Protein AF-A0A1F2RSC5-F1 (afdb_monomer_lite)

Foldseek 3Di:
DDADPVLVLLLVVQVVCCVVPVFGDFLVCSCVVVVHPDSVVSVVSQVVCVVVQQWDADPDPTGRIDGGPVVVVVVVVVCVVQQFDQAAAQAEDDDQATDGDDPDTDTDRDNPDDPDDAKHWYAYQDDQQVLVVAHHRKIFIWGFDQDDAAQFWFFKQFQVHTTGTFGWDQDPVRWIWGHGSPPVDDIDTGHPVRIGTRTTGPDIDDDD

Sequence (208 aa):
MVLTKQQKKVMDYIAGFLRDRGYSPSFQEIATGLGLRSVATVHKHVGTLERKGYLRRGRHRSRSLELGQKYLQDEKKARKELGVLELPLLGRIKSSRLIERVDPPVSIPLIDLTRNGGIFLFQVQGDTFMQDNILAGDYLLIERAPMVADGEIVIVLIDGAECILKRYYKQPDGRIRLASADVSIDPMILPADRVAIQGRAIGVLRLY

Radius of gyration: 24.6 Å; chains: 1; bounding box: 51×29×70 Å

Secondary structure (DSSP, 8-state):
-PPPHHHHHHHHHHHHHHHHHSSPPPHHHHHHHTT-S-HHHHHHHHHHHHHTTSEEE-SSSSS-EEE-HHHHHHHHHHHHHTT--B--EEEEEETTEEEE--SSPPB---SSS-SSS-EEEEEEESSTTGGGT--TT-EEEEE--S---TT-EEEEEETTTEEEEEEEEE-TTS-EEEE-S-TTSPPEEE-GGGEEEEEEEEEEE---

Structure (mmCIF, N/CA/C/O backbone):
data_AF-A0A1F2RSC5-F1
#
_entry.id   AF-A0A1F2RSC5-F1
#
loop_
_atom_site.group_PDB
_atom_site.id
_atom_site.type_symbol
_atom_site.label_atom_id
_atom_site.label_alt_id
_atom_site.label_comp_id
_atom_site.label_asym_id
_atom_site.label_entity_id
_atom_site.label_seq_id
_atom_site.pdbx_PDB_ins_code
_atom_site.Cartn_x
_atom_site.Cartn_y
_atom_site.Cartn_z
_atom_site.occupancy
_atom_site.B_iso_or_equiv
_atom_site.auth_seq_id
_atom_site.auth_comp_id
_atom_site.auth_asym_id
_atom_site.auth_atom_id
_atom_site.pdbx_PDB_model_num
ATOM 1 N N . MET A 1 1 ? -22.512 -13.230 13.952 1.00 57.31 1 MET A N 1
ATOM 2 C CA . MET A 1 1 ? -23.442 -12.581 14.914 1.00 57.31 1 MET A CA 1
ATOM 3 C C . MET A 1 1 ? -23.218 -11.073 14.888 1.00 57.31 1 MET A C 1
ATOM 5 O O . MET A 1 1 ? -22.098 -10.641 15.148 1.00 57.31 1 MET A O 1
ATOM 9 N N . VAL A 1 2 ? -24.253 -10.306 14.541 1.00 82.38 2 VAL A N 1
ATOM 10 C CA . VAL A 1 2 ? -24.170 -8.874 14.194 1.00 82.38 2 VAL A CA 1
ATOM 11 C C . VAL A 1 2 ? -24.159 -7.984 15.454 1.00 82.38 2 VAL A C 1
ATOM 13 O O . VAL A 1 2 ? -24.716 -8.350 16.499 1.00 82.38 2 VAL A O 1
ATOM 16 N N . LEU A 1 3 ? -23.470 -6.840 15.399 1.00 88.94 3 LEU A N 1
ATOM 17 C CA . LEU A 1 3 ? -23.533 -5.802 16.437 1.00 88.94 3 LEU A CA 1
ATOM 18 C C . LEU A 1 3 ? -24.804 -4.967 16.272 1.00 88.94 3 LEU A C 1
ATOM 20 O O . LEU A 1 3 ? -25.170 -4.593 15.162 1.00 88.94 3 LEU A O 1
ATOM 24 N N . THR A 1 4 ? -25.474 -4.634 17.374 1.00 92.81 4 THR A N 1
ATOM 25 C CA . THR A 1 4 ? -26.566 -3.651 17.308 1.00 92.81 4 THR A CA 1
ATOM 26 C C . THR A 1 4 ? -26.002 -2.257 17.022 1.00 92.81 4 THR A C 1
ATOM 28 O O . THR A 1 4 ? -24.836 -1.993 17.321 1.00 92.81 4 THR A O 1
ATOM 31 N N . LYS A 1 5 ? -26.830 -1.329 16.517 1.00 89.38 5 LYS A N 1
ATOM 32 C CA . LYS A 1 5 ? -26.414 0.067 16.260 1.00 89.38 5 LYS A CA 1
ATOM 33 C C . LYS A 1 5 ? -25.710 0.697 17.470 1.00 89.38 5 LYS A C 1
ATOM 35 O O . LYS A 1 5 ? -24.674 1.333 17.318 1.00 89.38 5 LYS A O 1
ATOM 40 N N . GLN A 1 6 ? -26.230 0.457 18.675 1.00 88.62 6 GLN A N 1
ATOM 41 C CA . GLN A 1 6 ? -25.652 1.008 19.901 1.00 88.62 6 GLN A CA 1
ATOM 42 C C . GLN A 1 6 ? -24.342 0.323 20.308 1.00 88.62 6 GLN A C 1
ATOM 44 O O . GLN A 1 6 ? -23.404 0.994 20.720 1.00 88.62 6 GLN A O 1
ATOM 49 N N . GLN A 1 7 ? -24.244 -1.002 20.149 1.00 92.44 7 GLN A N 1
ATOM 50 C CA . GLN A 1 7 ? -22.991 -1.730 20.388 1.00 92.44 7 GLN A CA 1
ATOM 51 C C . GLN A 1 7 ? -21.896 -1.286 19.416 1.00 92.44 7 GLN A C 1
ATOM 53 O O . GLN A 1 7 ? -20.756 -1.121 19.835 1.00 92.44 7 GLN A O 1
ATOM 58 N N . LYS A 1 8 ? -22.253 -1.054 18.146 1.00 91.94 8 LYS A N 1
ATOM 59 C CA . LYS A 1 8 ? -21.345 -0.520 17.131 1.00 91.94 8 LYS A CA 1
ATOM 60 C C . LYS A 1 8 ? -20.850 0.877 17.508 1.00 91.94 8 LYS A C 1
ATOM 62 O O . LYS A 1 8 ? -19.651 1.076 17.528 1.00 91.94 8 LYS A O 1
ATOM 67 N N . LYS A 1 9 ? -21.730 1.798 17.924 1.00 92.94 9 LYS A N 1
ATOM 68 C CA . LYS A 1 9 ? -21.314 3.132 18.410 1.00 92.94 9 LYS A CA 1
ATOM 69 C C . LYS A 1 9 ? -20.313 3.062 19.568 1.00 92.94 9 LYS A C 1
ATOM 71 O O . LYS A 1 9 ? -19.327 3.789 19.564 1.00 92.94 9 LYS A O 1
ATOM 76 N N . VAL A 1 10 ? -20.556 2.183 20.544 1.00 94.12 10 VAL A N 1
ATOM 77 C CA . VAL A 1 10 ? -19.627 1.970 21.667 1.00 94.12 10 VAL A CA 1
ATOM 78 C C . VAL A 1 10 ? -18.288 1.420 21.180 1.00 94.12 10 VAL A C 1
ATOM 80 O O . VAL A 1 10 ? -17.244 1.902 21.607 1.00 94.12 10 VAL A O 1
ATOM 83 N N . MET A 1 11 ? -18.312 0.443 20.273 1.00 94.56 11 MET A N 1
ATOM 84 C CA . MET A 1 11 ? -17.104 -0.136 19.687 1.00 94.56 11 MET A CA 1
ATOM 85 C C . MET A 1 11 ? -16.303 0.899 18.887 1.00 94.56 11 MET A C 1
ATOM 87 O O . MET A 1 11 ? -15.109 1.044 19.126 1.00 94.56 11 MET A O 1
ATOM 91 N N . ASP A 1 12 ? -16.965 1.637 17.993 1.00 92.38 12 ASP A N 1
ATOM 92 C CA . ASP A 1 12 ? -16.357 2.655 17.130 1.00 92.38 12 ASP A CA 1
ATOM 93 C C . ASP A 1 12 ? -15.694 3.754 17.983 1.00 92.38 12 ASP A C 1
ATOM 95 O O . ASP A 1 12 ? -14.563 4.148 17.710 1.00 92.38 12 ASP A O 1
ATOM 99 N N . TYR A 1 13 ? -16.345 4.183 19.073 1.00 94.50 13 TYR A N 1
ATOM 100 C CA . TYR A 1 13 ? -15.774 5.150 20.016 1.00 94.50 13 TYR A CA 1
ATOM 101 C C . TYR A 1 13 ? -14.518 4.622 20.714 1.00 94.50 13 TYR A C 1
ATOM 103 O O . TYR A 1 13 ? -13.509 5.316 20.775 1.00 94.50 13 TYR A O 1
ATOM 111 N N . ILE A 1 14 ? -14.559 3.389 21.234 1.00 93.38 14 ILE A N 1
ATOM 112 C CA . ILE A 1 14 ? -13.407 2.778 21.914 1.00 93.38 14 ILE A CA 1
ATOM 113 C C . ILE A 1 14 ? -12.238 2.601 20.939 1.00 93.38 14 ILE A C 1
ATOM 115 O O . ILE A 1 14 ? -11.105 2.926 21.288 1.00 93.38 14 ILE A O 1
ATOM 119 N N . ALA A 1 15 ? -12.505 2.110 19.726 1.00 91.25 15 ALA A N 1
ATOM 120 C CA . ALA A 1 15 ? -11.484 1.903 18.704 1.00 91.25 15 ALA A CA 1
ATOM 121 C C . ALA A 1 15 ? -10.855 3.223 18.236 1.00 91.25 15 ALA A C 1
ATOM 123 O O . ALA A 1 15 ? -9.632 3.300 18.131 1.00 91.25 15 ALA A O 1
ATOM 124 N N . GLY A 1 16 ? -11.666 4.263 18.009 1.00 89.00 16 GLY A N 1
ATOM 125 C CA . GLY A 1 16 ? -11.178 5.606 17.689 1.00 89.00 16 GLY A CA 1
ATOM 126 C C . GLY A 1 16 ? -10.326 6.186 18.816 1.00 89.00 16 GLY A C 1
ATOM 127 O O . GLY A 1 16 ? -9.187 6.574 18.592 1.00 89.00 16 GLY A O 1
ATOM 128 N N . PHE A 1 17 ? -10.814 6.126 20.056 1.00 91.19 17 PHE A N 1
ATOM 129 C CA . PHE A 1 17 ? -10.083 6.641 21.215 1.00 91.19 17 PHE A CA 1
ATOM 130 C C . PHE A 1 17 ? -8.722 5.950 21.410 1.00 91.19 17 PHE A C 1
ATOM 132 O O . PHE A 1 17 ? -7.720 6.617 21.664 1.00 91.19 17 PHE A O 1
ATOM 139 N N . LEU A 1 18 ? -8.674 4.620 21.262 1.00 86.62 18 LEU A N 1
ATOM 140 C CA . LEU A 1 18 ? -7.429 3.848 21.317 1.00 86.62 18 LEU A CA 1
ATOM 141 C C . LEU A 1 18 ? -6.450 4.260 20.213 1.00 86.62 18 LEU A C 1
ATOM 143 O O . LEU A 1 18 ? -5.260 4.386 20.486 1.00 86.62 18 LEU A O 1
ATOM 147 N N . ARG A 1 19 ? -6.942 4.473 18.988 1.00 83.44 19 ARG A N 1
ATOM 148 C CA . ARG A 1 19 ? -6.124 4.882 17.839 1.00 83.44 19 ARG A CA 1
ATOM 149 C C . ARG A 1 19 ? -5.529 6.275 18.032 1.00 83.44 19 ARG A C 1
ATOM 151 O O . ARG A 1 19 ? -4.352 6.465 17.754 1.00 83.44 19 ARG A O 1
ATOM 158 N N . ASP A 1 20 ? -6.327 7.208 18.539 1.00 80.38 20 ASP A N 1
ATOM 159 C CA . ASP A 1 20 ? -5.940 8.615 18.640 1.00 80.38 20 ASP A CA 1
ATOM 160 C C . ASP A 1 20 ? -5.051 8.891 19.857 1.00 80.38 20 ASP A C 1
ATOM 162 O O . ASP A 1 20 ? -4.193 9.770 19.816 1.00 80.38 20 ASP A O 1
ATOM 166 N N . ARG A 1 21 ? -5.261 8.168 20.967 1.00 84.88 21 ARG A N 1
ATOM 167 C CA . ARG A 1 21 ? -4.578 8.447 22.243 1.00 84.88 21 ARG A CA 1
ATOM 168 C C . ARG A 1 21 ? -3.615 7.363 22.708 1.00 84.88 21 ARG A C 1
ATOM 170 O O . ARG A 1 21 ? -2.852 7.602 23.638 1.00 84.88 21 ARG A O 1
ATOM 177 N N . GLY A 1 22 ? -3.656 6.175 22.110 1.00 80.75 22 GLY A N 1
ATOM 178 C CA . GLY A 1 22 ? -2.780 5.057 22.469 1.00 80.75 22 GLY A CA 1
ATOM 179 C C . GLY A 1 22 ? -3.130 4.353 23.787 1.00 80.75 22 GLY A C 1
ATOM 180 O O . GLY A 1 22 ? -2.385 3.479 24.221 1.00 80.75 22 GLY A O 1
ATOM 181 N N . TYR A 1 23 ? -4.249 4.694 24.439 1.00 86.81 23 TYR A N 1
ATOM 182 C CA . TYR A 1 23 ? -4.718 4.033 25.663 1.00 86.81 23 TYR A CA 1
ATOM 183 C C . TYR A 1 23 ? -6.244 3.882 25.689 1.00 86.81 23 TYR A C 1
ATOM 185 O O . TYR A 1 23 ? -6.970 4.597 25.001 1.00 86.81 23 TYR A O 1
ATOM 193 N N . SER A 1 24 ? -6.749 2.932 26.484 1.00 91.00 24 SER A N 1
ATOM 194 C CA . SER A 1 24 ? -8.190 2.662 26.586 1.00 91.00 24 SER A CA 1
ATOM 195 C C . SER A 1 24 ? -8.928 3.803 27.288 1.00 91.00 24 SER A C 1
ATOM 197 O O . SER A 1 24 ? -8.503 4.215 28.374 1.00 91.00 24 SER A O 1
ATOM 199 N N . PRO A 1 25 ? -10.105 4.217 26.786 1.00 92.00 25 PRO A N 1
ATOM 200 C CA . PRO A 1 25 ? -10.959 5.135 27.522 1.00 92.00 25 PRO A CA 1
ATOM 201 C C . PRO A 1 25 ? -11.491 4.490 28.809 1.00 92.00 25 PRO A C 1
ATOM 203 O O . PRO A 1 25 ? -11.603 3.263 28.929 1.00 92.00 25 PRO A O 1
ATOM 206 N N . SER A 1 26 ? -11.841 5.325 29.782 1.00 91.94 26 SER A N 1
ATOM 207 C CA . SER A 1 26 ? -12.594 4.948 30.975 1.00 91.94 26 SER A CA 1
ATOM 208 C C . SER A 1 26 ? -14.085 4.801 30.658 1.00 91.94 26 SER A C 1
ATOM 210 O O . SER A 1 26 ? -14.595 5.329 29.670 1.00 91.94 26 SER A O 1
ATOM 212 N N . PHE A 1 27 ? -14.838 4.111 31.516 1.00 92.12 27 PHE A N 1
ATOM 213 C CA . PHE A 1 27 ? -16.281 3.966 31.293 1.00 92.12 27 PHE A CA 1
ATOM 214 C C . PHE A 1 27 ? -17.046 5.282 31.450 1.00 92.12 27 PHE A C 1
ATOM 216 O O . PHE A 1 27 ? -18.077 5.453 30.802 1.00 92.12 27 PHE A O 1
ATOM 223 N N . GLN A 1 28 ? -16.531 6.220 32.250 1.00 91.62 28 GLN A N 1
ATOM 224 C CA . GLN A 1 28 ? -17.058 7.584 32.301 1.00 91.62 28 GLN A CA 1
ATOM 225 C C . GLN A 1 28 ? -16.780 8.331 30.993 1.00 91.62 28 GLN A C 1
ATOM 227 O O . GLN A 1 28 ? -17.699 8.926 30.446 1.00 91.62 28 GLN A O 1
ATOM 232 N N . GLU A 1 29 ? -15.568 8.235 30.439 1.00 93.56 29 GLU A N 1
ATOM 233 C CA . GLU A 1 29 ? -15.226 8.857 29.150 1.00 93.56 29 GLU A CA 1
ATOM 234 C C . GLU A 1 29 ? -16.098 8.312 28.013 1.00 93.56 29 GLU A C 1
ATOM 236 O O . GLU A 1 29 ? -16.561 9.083 27.178 1.00 93.56 29 GLU A O 1
ATOM 241 N N . ILE A 1 30 ? -16.382 7.004 27.997 1.00 93.19 30 ILE A N 1
ATOM 242 C CA . ILE A 1 30 ? -17.296 6.400 27.014 1.00 93.19 30 ILE A CA 1
ATOM 243 C C . ILE A 1 30 ? -18.729 6.906 27.214 1.00 93.19 30 ILE A C 1
ATOM 245 O O . ILE A 1 30 ? -19.410 7.217 26.238 1.00 93.19 30 ILE A O 1
ATOM 249 N N . ALA A 1 31 ? -19.207 6.983 28.460 1.00 93.06 31 ALA A N 1
ATOM 250 C CA . ALA A 1 31 ? -20.561 7.450 28.745 1.00 93.06 31 ALA A CA 1
ATOM 251 C C . ALA A 1 31 ? -20.751 8.909 28.312 1.00 93.06 31 ALA A C 1
ATOM 253 O O . ALA A 1 31 ? -21.704 9.205 27.593 1.00 93.06 31 ALA A O 1
ATOM 254 N N . THR A 1 32 ? -19.818 9.785 28.690 1.00 93.75 32 THR A N 1
ATOM 255 C CA . THR A 1 32 ? -19.829 11.204 28.324 1.00 93.75 32 THR A CA 1
ATOM 256 C C . THR A 1 32 ? -19.681 11.385 26.816 1.00 93.75 32 THR A C 1
ATOM 258 O O . THR A 1 32 ? -20.495 12.073 26.208 1.00 93.75 32 THR A O 1
ATOM 261 N N . GLY A 1 33 ? -18.708 10.715 26.190 1.00 91.00 33 GLY A N 1
ATOM 262 C CA . GLY A 1 33 ? -18.440 10.847 24.756 1.00 91.00 33 GLY A CA 1
ATOM 263 C C . GLY A 1 33 ? -19.572 10.352 23.852 1.00 91.00 33 GLY A C 1
ATOM 264 O O . GLY A 1 33 ? -19.708 10.816 22.725 1.00 91.00 33 GLY A O 1
ATOM 265 N N . LEU A 1 34 ? -20.419 9.443 24.345 1.00 92.50 34 LEU A N 1
ATOM 266 C CA . LEU A 1 34 ? -21.577 8.916 23.613 1.00 92.50 34 LEU A CA 1
ATOM 267 C C . LEU A 1 34 ? -22.927 9.460 24.105 1.00 92.50 34 LEU A C 1
ATOM 269 O O . LEU A 1 34 ? -23.966 9.008 23.617 1.00 92.50 34 LEU A O 1
ATOM 273 N N . GLY A 1 35 ? -22.935 10.384 25.073 1.00 90.88 35 GLY A N 1
ATOM 274 C CA . GLY A 1 35 ? -24.162 10.937 25.655 1.00 90.88 35 GLY A CA 1
ATOM 275 C C . GLY A 1 35 ? -25.063 9.881 26.311 1.00 90.88 35 GLY A C 1
ATOM 276 O O . GLY A 1 35 ? -26.289 9.945 26.208 1.00 90.88 35 GLY A O 1
ATOM 277 N N . LEU A 1 36 ? -24.478 8.855 26.935 1.00 89.94 36 LEU A N 1
ATOM 278 C CA . LEU A 1 36 ? -25.228 7.765 27.560 1.00 89.94 36 LEU A CA 1
ATOM 279 C C . LEU A 1 36 ? -25.692 8.145 28.968 1.00 89.94 36 LEU A C 1
ATOM 281 O O . LEU A 1 36 ? -24.934 8.680 29.769 1.00 89.94 36 LEU A O 1
ATOM 285 N N . ARG A 1 37 ? -26.934 7.768 29.299 1.00 84.25 37 ARG A N 1
ATOM 286 C CA . ARG A 1 37 ? -27.591 8.101 30.577 1.00 84.25 37 ARG A CA 1
ATOM 287 C C . ARG A 1 37 ? -26.876 7.563 31.821 1.00 84.25 37 ARG A C 1
ATOM 289 O O . ARG A 1 37 ? -27.092 8.085 32.906 1.00 84.25 37 ARG A O 1
ATOM 296 N N . SER A 1 38 ? -26.094 6.488 31.702 1.00 89.38 38 SER A N 1
ATOM 297 C CA . SER A 1 38 ? -25.413 5.888 32.852 1.00 89.38 38 SER A CA 1
ATOM 298 C C . SER A 1 38 ? -24.177 5.076 32.473 1.00 89.38 38 SER A C 1
ATOM 300 O O . SER A 1 38 ? -24.147 4.382 31.452 1.00 89.38 38 SER A O 1
ATOM 302 N N . VAL A 1 39 ? -23.189 5.071 33.373 1.00 91.25 39 VAL A N 1
ATOM 303 C CA . VAL A 1 39 ? -21.986 4.222 33.288 1.00 91.25 39 VAL A CA 1
ATOM 304 C C . VAL A 1 39 ? -22.360 2.731 33.281 1.00 91.25 39 VAL A C 1
ATOM 306 O O . VAL A 1 39 ? -21.744 1.934 32.576 1.00 91.25 39 VAL A O 1
ATOM 309 N N . ALA A 1 40 ? -23.437 2.342 33.972 1.00 90.44 40 ALA A N 1
ATOM 310 C CA . ALA A 1 40 ? -23.959 0.972 33.956 1.00 90.44 40 ALA A CA 1
ATOM 311 C C . ALA A 1 40 ? -24.347 0.496 32.540 1.00 90.44 40 ALA A C 1
ATOM 313 O O . ALA A 1 40 ? -24.145 -0.669 32.186 1.00 90.44 40 ALA A O 1
ATOM 314 N N . THR A 1 41 ? -24.845 1.404 31.693 1.00 91.62 41 THR A N 1
ATOM 315 C CA . THR A 1 41 ? -25.157 1.098 30.288 1.00 91.62 41 THR A CA 1
ATOM 316 C C . THR A 1 41 ? -23.886 0.770 29.501 1.00 91.62 41 THR A C 1
ATOM 318 O O . THR A 1 41 ? -23.866 -0.187 28.724 1.00 91.62 41 THR A O 1
ATOM 321 N N . VAL A 1 42 ? -22.795 1.500 29.757 1.00 92.25 42 VAL A N 1
ATOM 322 C CA . VAL A 1 42 ? -21.475 1.217 29.174 1.00 92.25 42 VAL A CA 1
ATOM 323 C C . VAL A 1 42 ? -20.975 -0.155 29.613 1.00 92.25 42 VAL A C 1
ATOM 325 O O . VAL A 1 42 ? -20.629 -0.961 28.752 1.00 92.25 42 VAL A O 1
ATOM 328 N N . HIS A 1 43 ? -21.022 -0.473 30.913 1.00 92.12 43 HIS A N 1
ATOM 329 C CA . HIS A 1 43 ? -20.646 -1.799 31.426 1.00 92.12 43 HIS A CA 1
ATOM 330 C C . HIS A 1 43 ? -21.373 -2.932 30.689 1.00 92.12 43 HIS A C 1
ATOM 332 O O . HIS A 1 43 ? -20.748 -3.910 30.274 1.00 92.12 43 HIS A O 1
ATOM 338 N N . LYS A 1 44 ? -22.689 -2.790 30.482 1.00 93.31 44 LYS A N 1
ATOM 339 C CA . LYS A 1 44 ? -23.501 -3.779 29.760 1.00 93.31 44 LYS A CA 1
ATOM 340 C C . LYS A 1 44 ? -23.048 -3.940 28.307 1.00 93.31 44 LYS A C 1
ATOM 342 O O . LYS A 1 44 ? -22.951 -5.070 27.816 1.00 93.31 44 LYS A O 1
ATOM 347 N N . HIS A 1 45 ? -22.783 -2.837 27.607 1.00 94.38 45 HIS A N 1
ATOM 348 C CA . HIS A 1 45 ? -22.313 -2.878 26.223 1.00 94.38 45 HIS A CA 1
ATOM 349 C C . HIS A 1 45 ? -20.917 -3.485 26.111 1.00 94.38 45 HIS A C 1
ATOM 351 O O . HIS A 1 45 ? -20.748 -4.417 25.327 1.00 94.38 45 HIS A O 1
ATOM 357 N N . VAL A 1 46 ? -19.967 -3.041 26.936 1.00 93.25 46 VAL A N 1
ATOM 358 C CA . VAL A 1 46 ? -18.599 -3.575 26.984 1.00 93.25 46 VAL A CA 1
ATOM 359 C C . VAL A 1 46 ? -18.624 -5.074 27.273 1.00 93.25 46 VAL A C 1
ATOM 361 O O . VAL A 1 46 ? -18.126 -5.844 26.462 1.00 93.25 46 VAL A O 1
ATOM 364 N N . GLY A 1 47 ? -19.328 -5.525 28.315 1.00 92.88 47 GLY A N 1
ATOM 365 C CA . GLY A 1 47 ? -19.424 -6.955 28.632 1.00 92.88 47 GLY A CA 1
ATOM 366 C C . GLY A 1 47 ? -20.113 -7.791 27.545 1.00 92.88 47 GLY A C 1
ATOM 367 O O . GLY A 1 47 ? -19.896 -8.998 27.438 1.00 92.88 47 GLY A O 1
ATOM 368 N N . THR A 1 48 ? -20.960 -7.178 26.714 1.00 94.50 48 THR A N 1
ATOM 369 C CA . THR A 1 48 ? -21.533 -7.847 25.535 1.00 94.50 48 THR A CA 1
ATOM 370 C C . THR A 1 48 ? -20.533 -7.911 24.380 1.00 94.50 48 THR A C 1
ATOM 372 O O . THR A 1 48 ? -20.451 -8.939 23.713 1.00 94.50 48 THR A O 1
ATOM 375 N N . LEU A 1 49 ? -19.772 -6.840 24.141 1.00 94.75 49 LEU A N 1
ATOM 376 C CA . LEU A 1 49 ? -18.706 -6.795 23.136 1.00 94.75 49 LEU A CA 1
ATOM 377 C C . LEU A 1 49 ? -17.575 -7.778 23.472 1.00 94.75 49 LEU A C 1
ATOM 379 O O . LEU A 1 49 ? -17.094 -8.461 22.569 1.00 94.75 49 LEU A O 1
ATOM 383 N N . GLU A 1 50 ? -17.233 -7.923 24.755 1.00 93.81 50 GLU A N 1
ATOM 384 C CA . GLU A 1 50 ? -16.296 -8.931 25.268 1.00 93.81 50 GLU A CA 1
ATOM 385 C C . GLU A 1 50 ? -16.777 -10.352 24.952 1.00 93.81 50 GLU A C 1
ATOM 387 O O . GLU A 1 50 ? -16.094 -11.100 24.258 1.00 93.81 50 GLU A O 1
ATOM 392 N N . ARG A 1 51 ? -18.008 -10.705 25.354 1.00 93.38 51 ARG A N 1
ATOM 393 C CA . ARG A 1 51 ? -18.607 -12.020 25.045 1.00 93.38 51 ARG A CA 1
ATOM 394 C C . ARG A 1 51 ? -18.696 -12.304 23.548 1.00 93.38 51 ARG A C 1
ATOM 396 O O . ARG A 1 51 ? -18.616 -13.453 23.130 1.00 93.38 51 ARG A O 1
ATOM 403 N N . LYS A 1 52 ? -18.883 -11.265 22.732 1.00 93.44 52 LYS A N 1
ATOM 404 C CA . LYS A 1 52 ? -18.921 -11.389 21.271 1.00 93.44 52 LYS A CA 1
ATOM 405 C C . LYS A 1 52 ? -17.530 -11.471 20.630 1.00 93.44 52 LYS A C 1
ATOM 407 O O . LYS A 1 52 ? -17.496 -11.716 19.424 1.00 93.44 52 LYS A O 1
ATOM 412 N N . GLY A 1 53 ? -16.443 -11.267 21.382 1.00 93.19 53 GLY A N 1
ATOM 413 C CA . GLY A 1 53 ? -15.051 -11.324 20.921 1.00 93.19 53 GLY A CA 1
ATOM 414 C C . GLY A 1 53 ? -14.506 -10.035 20.290 1.00 93.19 53 GLY A C 1
ATOM 415 O O . GLY A 1 53 ? -13.435 -10.067 19.685 1.00 93.19 53 GLY A O 1
ATOM 416 N N . TYR A 1 54 ? -15.231 -8.915 20.389 1.00 94.88 54 TYR A N 1
ATOM 417 C CA . TYR A 1 54 ? -14.819 -7.619 19.822 1.00 94.88 54 TYR A CA 1
ATOM 418 C C . TYR A 1 54 ? -13.925 -6.806 20.761 1.00 94.88 54 TYR A C 1
ATOM 420 O O . TYR A 1 54 ? -13.145 -5.982 20.297 1.00 94.88 54 TYR A O 1
ATOM 428 N N . LEU A 1 55 ? -14.017 -7.051 22.067 1.00 94.12 55 LEU A N 1
ATOM 429 C CA . LEU A 1 55 ? -13.145 -6.469 23.085 1.00 94.12 55 LEU A CA 1
ATOM 430 C C . LEU A 1 55 ? -12.537 -7.577 23.939 1.00 94.12 55 LEU A C 1
ATOM 432 O O . LEU A 1 55 ? -13.110 -8.661 24.060 1.00 94.12 55 LEU A O 1
ATOM 436 N N . ARG A 1 56 ? -11.399 -7.287 24.561 1.00 92.56 56 ARG A N 1
ATOM 437 C CA . ARG A 1 56 ? -10.798 -8.117 25.608 1.00 92.56 56 ARG A CA 1
ATOM 438 C C . ARG A 1 56 ? -10.272 -7.230 26.734 1.00 92.56 56 ARG A C 1
ATOM 440 O O . ARG A 1 56 ? -9.929 -6.075 26.494 1.00 92.56 56 ARG A O 1
ATOM 447 N N . ARG A 1 57 ? -10.191 -7.771 27.949 1.00 87.94 57 ARG A N 1
ATOM 448 C CA . ARG A 1 57 ? -9.514 -7.113 29.074 1.00 87.94 57 ARG A CA 1
ATOM 449 C C . ARG A 1 57 ? -8.067 -7.567 29.167 1.00 87.94 57 ARG A C 1
ATOM 451 O O . ARG A 1 57 ? -7.800 -8.762 29.270 1.00 87.94 57 ARG A O 1
ATOM 458 N N . GLY A 1 58 ? -7.161 -6.600 29.171 1.00 79.12 58 GLY A N 1
ATOM 459 C CA . GLY A 1 58 ? -5.765 -6.779 29.542 1.00 79.12 58 GLY A CA 1
ATOM 460 C C . GLY A 1 58 ? -5.589 -7.001 31.050 1.00 79.12 58 GLY A C 1
ATOM 461 O O . GLY A 1 58 ? -6.538 -6.976 31.837 1.00 79.12 58 GLY A O 1
ATOM 462 N N . ARG A 1 59 ? -4.340 -7.224 31.472 1.00 65.69 59 ARG A N 1
ATOM 463 C CA . ARG A 1 59 ? -4.001 -7.694 32.831 1.00 65.69 59 ARG A CA 1
ATOM 464 C C . ARG A 1 59 ? -4.175 -6.647 33.951 1.00 65.69 59 ARG A C 1
ATOM 466 O O . ARG A 1 59 ? -4.224 -7.031 35.115 1.00 65.69 59 ARG A O 1
ATOM 473 N N . HIS A 1 60 ? -4.337 -5.355 33.642 1.00 58.06 60 HIS A N 1
ATOM 474 C CA . HIS A 1 60 ? -4.510 -4.281 34.638 1.00 58.06 60 HIS A CA 1
ATOM 475 C C . HIS A 1 60 ? -5.956 -3.776 34.678 1.00 58.06 60 HIS A C 1
ATOM 477 O O . HIS A 1 60 ? -6.478 -3.325 33.679 1.00 58.06 60 HIS A O 1
ATOM 483 N N . ARG A 1 61 ? -6.665 -3.842 35.809 1.00 65.62 61 ARG A N 1
ATOM 484 C CA . ARG A 1 61 ? -8.138 -3.660 35.843 1.00 65.62 61 ARG A CA 1
ATOM 485 C C . ARG A 1 61 ? -8.671 -2.277 35.414 1.00 65.62 61 ARG A C 1
ATOM 487 O O . ARG A 1 61 ? -9.859 -2.176 35.114 1.00 65.62 61 ARG A O 1
ATOM 494 N N . SER A 1 62 ? -7.836 -1.239 35.355 1.00 65.62 62 SER A N 1
ATOM 495 C CA . SER A 1 62 ? -8.193 0.106 34.879 1.00 65.62 62 SER A CA 1
ATOM 496 C C . SER A 1 62 ? -7.647 0.360 33.475 1.00 65.62 62 SER A C 1
ATOM 498 O O . SER A 1 62 ? -6.461 0.146 33.243 1.00 65.62 62 SER A O 1
ATOM 500 N N . ARG A 1 63 ? -8.489 0.869 32.563 1.00 80.94 63 ARG A N 1
ATOM 501 C CA . ARG A 1 63 ? -8.089 1.262 31.194 1.00 80.94 63 ARG A CA 1
ATOM 502 C C . ARG A 1 63 ? -7.313 0.169 30.435 1.00 80.94 63 ARG A C 1
ATOM 504 O O . ARG A 1 63 ? -6.338 0.446 29.748 1.00 80.94 63 ARG A O 1
ATOM 511 N N . SER A 1 64 ? -7.771 -1.073 30.531 1.00 85.31 64 SER A N 1
ATOM 512 C CA . SER A 1 64 ? -7.172 -2.223 29.841 1.00 85.31 64 SER A CA 1
ATOM 513 C C . SER A 1 64 ? -8.064 -2.830 28.775 1.00 85.31 64 SER A C 1
ATOM 515 O O . SER A 1 64 ? -7.899 -4.002 28.437 1.00 85.31 64 SER A O 1
ATOM 517 N N . LEU A 1 65 ? -9.044 -2.084 28.261 1.00 89.75 65 LEU A N 1
ATOM 518 C CA . LEU A 1 65 ? -9.757 -2.587 27.099 1.00 89.75 65 LEU A CA 1
ATOM 519 C C . LEU A 1 65 ? -8.808 -2.593 25.909 1.00 89.75 65 LEU A C 1
ATOM 521 O O . LEU A 1 65 ? -8.220 -1.578 25.551 1.00 89.75 65 LEU A O 1
ATOM 525 N N . GLU A 1 66 ? -8.707 -3.755 25.291 1.00 91.19 66 GLU A N 1
ATOM 526 C CA . GLU A 1 66 ? -7.992 -3.957 24.047 1.00 91.19 66 GLU A CA 1
ATOM 527 C C . GLU A 1 66 ? -8.973 -4.446 22.982 1.00 91.19 66 GLU A C 1
ATOM 529 O O . GLU A 1 66 ? -10.018 -5.041 23.278 1.00 91.19 66 GLU A O 1
ATOM 534 N N . LEU A 1 67 ? -8.615 -4.217 21.722 1.00 93.12 67 LEU A N 1
ATOM 535 C CA . LEU A 1 67 ? -9.377 -4.711 20.583 1.00 93.12 67 LEU A CA 1
ATOM 536 C C . LEU A 1 67 ? -9.297 -6.242 20.534 1.00 93.12 67 LEU A C 1
ATOM 538 O O . LEU A 1 67 ? -8.221 -6.839 20.607 1.00 93.12 67 LEU A O 1
ATOM 542 N N . GLY A 1 68 ? -10.454 -6.890 20.433 1.00 92.44 68 GLY A N 1
ATOM 543 C CA . GLY A 1 68 ? -10.551 -8.340 20.306 1.00 92.44 68 GLY A CA 1
ATOM 544 C C . GLY A 1 68 ? -10.256 -8.816 18.881 1.00 92.44 68 GLY A C 1
ATOM 545 O O . GLY A 1 68 ? -10.384 -8.060 17.917 1.00 92.44 68 GLY A O 1
ATOM 546 N N . GLN A 1 69 ? -9.911 -10.100 18.725 1.00 90.38 69 GLN A N 1
ATOM 547 C CA . GLN A 1 69 ? -9.592 -10.684 17.411 1.00 90.38 69 GLN A CA 1
ATOM 548 C C . GLN A 1 69 ? -10.715 -10.503 16.389 1.00 90.38 69 GLN A C 1
ATOM 550 O O . GLN A 1 69 ? -10.441 -10.277 15.215 1.00 90.38 69 GLN A O 1
ATOM 555 N N . LYS A 1 70 ? -11.976 -10.566 16.825 1.00 90.50 70 LYS A N 1
ATOM 556 C CA . LYS A 1 70 ? -13.111 -10.437 15.913 1.00 90.50 70 LYS A CA 1
ATOM 557 C C . LYS A 1 70 ? -13.251 -9.032 15.341 1.00 90.50 70 LYS A C 1
ATOM 559 O O . LYS A 1 70 ? -13.556 -8.897 14.166 1.00 90.50 70 LYS A O 1
ATOM 564 N N . TYR A 1 71 ? -12.976 -8.001 16.146 1.00 91.38 71 TYR A N 1
ATOM 565 C CA . TYR A 1 71 ? -12.924 -6.627 15.644 1.00 91.38 71 TYR A CA 1
ATOM 566 C C . TYR A 1 71 ? -11.858 -6.505 14.551 1.00 91.38 71 TYR A C 1
ATOM 568 O O . TYR A 1 71 ? -12.143 -5.999 13.475 1.00 91.38 71 TYR A O 1
ATOM 576 N N . LEU A 1 72 ? -10.657 -7.040 14.798 1.00 86.88 72 LEU A N 1
ATOM 577 C CA . LEU A 1 72 ? -9.553 -6.995 13.836 1.00 86.88 72 LEU A CA 1
ATOM 578 C C . LEU A 1 72 ? -9.874 -7.762 12.541 1.00 86.88 72 LEU A C 1
ATOM 580 O O . LEU A 1 72 ? -9.503 -7.325 11.456 1.00 86.88 72 LEU A O 1
ATOM 584 N N . GLN A 1 73 ? -10.569 -8.897 12.637 1.00 86.88 73 GLN A N 1
ATOM 585 C CA . GLN A 1 73 ? -11.025 -9.658 11.469 1.00 86.88 73 GLN A CA 1
ATOM 586 C C . GLN A 1 73 ? -12.077 -8.891 10.661 1.00 86.88 73 GLN A C 1
ATOM 588 O O . GLN A 1 73 ? -11.947 -8.787 9.441 1.00 86.88 73 GLN A O 1
ATOM 593 N N . ASP A 1 74 ? -13.084 -8.327 11.329 1.00 86.62 74 ASP A N 1
ATOM 594 C CA . ASP A 1 74 ? -14.144 -7.559 10.675 1.00 86.62 74 ASP A CA 1
ATOM 595 C C . ASP A 1 74 ? -13.598 -6.259 10.064 1.00 86.62 74 ASP A C 1
ATOM 597 O O . ASP A 1 74 ? -13.989 -5.895 8.959 1.00 86.62 74 ASP A O 1
ATOM 601 N N . GLU A 1 75 ? -12.640 -5.596 10.720 1.00 82.38 75 GLU A N 1
ATOM 602 C CA . GLU A 1 75 ? -11.951 -4.413 10.192 1.00 82.38 75 GLU A CA 1
ATOM 603 C C . GLU A 1 75 ? -11.132 -4.761 8.940 1.00 82.38 75 GLU A C 1
ATOM 605 O O . GLU A 1 75 ? -11.232 -4.062 7.934 1.00 82.38 75 GLU A O 1
ATOM 610 N N . LYS A 1 76 ? -10.394 -5.882 8.942 1.00 76.25 76 LYS A N 1
ATOM 611 C CA . LYS A 1 76 ? -9.693 -6.382 7.744 1.00 76.25 76 LYS A CA 1
ATOM 612 C C . LYS A 1 76 ? -10.656 -6.708 6.604 1.00 76.25 76 LYS A C 1
ATOM 614 O O . LYS A 1 76 ? -10.379 -6.378 5.452 1.00 76.25 76 LYS A O 1
ATOM 619 N N . LYS A 1 77 ? -11.791 -7.345 6.907 1.00 79.75 77 LYS A N 1
ATOM 620 C CA . LYS A 1 77 ? -12.805 -7.680 5.901 1.00 79.75 77 LYS A CA 1
ATOM 621 C C . LYS A 1 77 ? -13.449 -6.421 5.318 1.00 79.75 77 LYS A C 1
ATOM 623 O O . LYS A 1 77 ? -13.540 -6.312 4.102 1.00 79.75 77 LYS A O 1
ATOM 628 N N . ALA A 1 78 ? -13.819 -5.462 6.165 1.00 73.25 78 ALA A N 1
ATOM 629 C CA . ALA A 1 78 ? -14.386 -4.186 5.745 1.00 73.25 78 ALA A CA 1
ATOM 630 C C . ALA A 1 78 ? -13.393 -3.373 4.906 1.00 73.25 78 ALA A C 1
ATOM 632 O O . ALA A 1 78 ? -13.779 -2.818 3.885 1.00 73.25 78 ALA A O 1
ATOM 633 N N . ARG A 1 79 ? -12.105 -3.354 5.277 1.00 66.38 79 ARG A N 1
ATOM 634 C CA . ARG A 1 79 ? -11.039 -2.753 4.458 1.00 66.38 79 ARG A CA 1
ATOM 635 C C . ARG A 1 79 ? -10.958 -3.401 3.076 1.00 66.38 79 ARG A C 1
ATOM 637 O O . ARG A 1 79 ? -10.936 -2.686 2.084 1.00 66.38 79 ARG A O 1
ATOM 644 N N . LYS A 1 80 ? -11.000 -4.735 3.001 1.00 64.44 80 LYS A N 1
ATOM 645 C CA . LYS A 1 80 ? -11.015 -5.471 1.727 1.00 64.44 80 LYS A CA 1
ATOM 646 C C . LYS A 1 80 ? -12.259 -5.160 0.881 1.00 64.44 80 LYS A C 1
ATOM 648 O O . LYS A 1 80 ? -12.136 -4.989 -0.325 1.00 64.44 80 LYS A O 1
ATOM 653 N N . GLU A 1 81 ? -13.439 -5.083 1.497 1.00 65.94 81 GLU A N 1
ATOM 654 C CA . GLU A 1 81 ? -14.704 -4.738 0.824 1.00 65.94 81 GLU A CA 1
ATOM 655 C C . GLU A 1 81 ? -14.742 -3.275 0.351 1.00 65.94 81 GLU A C 1
ATOM 657 O O . GLU A 1 81 ? -15.303 -2.987 -0.700 1.00 65.94 81 GLU A O 1
ATOM 662 N N . LEU A 1 82 ? -14.102 -2.366 1.091 1.00 60.62 82 LEU A N 1
ATOM 663 C CA . LEU A 1 82 ? -13.936 -0.954 0.738 1.00 60.62 82 LEU A CA 1
ATOM 664 C C . LEU A 1 82 ? -12.768 -0.700 -0.228 1.00 60.62 82 LEU A C 1
ATOM 666 O O . LEU A 1 82 ? -12.412 0.455 -0.419 1.00 60.62 82 LEU A O 1
ATOM 670 N N . GLY A 1 83 ? -12.123 -1.730 -0.786 1.00 52.75 83 GLY A N 1
ATOM 671 C CA . GLY A 1 83 ? -10.979 -1.547 -1.690 1.00 52.75 83 GLY A CA 1
ATOM 672 C C . GLY A 1 83 ? -9.756 -0.890 -1.031 1.00 52.75 83 GLY A C 1
ATOM 673 O O . GLY A 1 83 ? -8.900 -0.333 -1.709 1.00 52.75 83 GLY A O 1
ATOM 674 N N . VAL A 1 84 ? -9.646 -0.926 0.299 1.00 53.09 84 VAL A N 1
ATOM 675 C CA . VAL A 1 84 ? -8.469 -0.437 1.023 1.00 53.09 84 VAL A CA 1
ATOM 676 C C . VAL A 1 84 ? -7.398 -1.523 0.971 1.00 53.09 84 VAL A C 1
ATOM 678 O O . VAL A 1 84 ? -7.417 -2.460 1.772 1.00 53.09 84 VAL A O 1
ATOM 681 N N . LEU A 1 85 ? -6.482 -1.424 0.006 1.00 55.16 85 LEU A N 1
ATOM 682 C CA . LEU A 1 85 ? -5.328 -2.315 -0.081 1.00 55.16 85 LEU A CA 1
ATOM 683 C C . LEU A 1 85 ? -4.185 -1.861 0.826 1.00 55.16 85 LEU A C 1
ATOM 685 O O . LEU A 1 85 ? -3.751 -0.717 0.811 1.00 55.16 85 LEU A O 1
ATOM 689 N N . GLU A 1 86 ? -3.647 -2.800 1.594 1.00 56.81 86 GLU A N 1
ATOM 690 C CA . GLU A 1 86 ? -2.349 -2.632 2.239 1.00 56.81 86 GLU A CA 1
ATOM 691 C C . GLU A 1 86 ? -1.291 -3.050 1.215 1.00 56.81 86 GLU A C 1
ATOM 693 O O . GLU A 1 86 ? -1.160 -4.235 0.901 1.00 56.81 86 GLU A O 1
ATOM 698 N N . LEU A 1 87 ? -0.591 -2.076 0.628 1.00 57.41 87 LEU A N 1
ATOM 699 C CA . LEU A 1 87 ? 0.484 -2.367 -0.314 1.00 57.41 87 LEU A CA 1
ATOM 700 C C . LEU A 1 87 ? 1.797 -2.578 0.451 1.00 57.41 87 LEU A C 1
ATOM 702 O O . LEU A 1 87 ? 2.148 -1.764 1.307 1.00 57.41 87 LEU A O 1
ATOM 706 N N . PRO A 1 88 ? 2.563 -3.639 0.148 1.00 59.09 88 PRO A N 1
ATOM 707 C CA . PRO A 1 88 ? 3.889 -3.787 0.720 1.00 59.09 88 PRO A CA 1
ATOM 708 C C . PRO A 1 88 ? 4.796 -2.673 0.180 1.00 59.09 88 PRO A C 1
ATOM 710 O O . PRO A 1 88 ? 4.934 -2.495 -1.035 1.00 59.09 88 PRO A O 1
ATOM 713 N N . LEU A 1 89 ? 5.430 -1.930 1.088 1.00 61.31 89 LEU A N 1
ATOM 714 C CA . LEU A 1 89 ? 6.550 -1.062 0.741 1.00 61.31 89 LEU A CA 1
ATOM 715 C C . LEU A 1 89 ? 7.781 -1.958 0.577 1.00 61.31 89 LEU A C 1
ATOM 717 O O . LEU A 1 89 ? 8.353 -2.414 1.565 1.00 61.31 89 LEU A O 1
ATOM 721 N N . LEU A 1 90 ? 8.161 -2.257 -0.666 1.00 61.56 90 LEU A N 1
ATOM 722 C CA . LEU A 1 90 ? 9.267 -3.184 -0.930 1.00 61.56 90 LEU A CA 1
ATOM 723 C C . LEU A 1 90 ? 10.639 -2.532 -0.742 1.00 61.56 90 LEU A C 1
ATOM 725 O O . LEU A 1 90 ? 11.625 -3.238 -0.543 1.00 61.56 90 LEU A O 1
ATOM 729 N N . GLY A 1 91 ? 10.722 -1.200 -0.733 1.00 61.88 91 GLY A N 1
ATOM 730 C CA . GLY A 1 91 ? 11.979 -0.516 -0.464 1.00 61.88 91 GLY A CA 1
ATOM 731 C C . GLY A 1 91 ? 11.987 0.971 -0.794 1.00 61.88 91 GLY A C 1
ATOM 732 O O . GLY A 1 91 ? 10.955 1.600 -1.045 1.00 61.88 91 GLY A O 1
ATOM 733 N N . ARG A 1 92 ? 13.199 1.524 -0.799 1.00 66.12 92 ARG A N 1
ATOM 734 C CA . ARG A 1 92 ? 13.518 2.904 -1.176 1.00 66.12 92 ARG A CA 1
ATOM 735 C C . ARG A 1 92 ? 14.398 2.893 -2.422 1.00 66.12 92 ARG A C 1
ATOM 737 O O . ARG A 1 92 ? 15.352 2.126 -2.490 1.00 66.12 92 ARG A O 1
ATOM 744 N N . ILE A 1 93 ? 14.100 3.740 -3.400 1.00 62.31 93 ILE A N 1
ATOM 745 C CA . ILE A 1 93 ? 14.943 3.917 -4.590 1.00 62.31 93 ILE A CA 1
ATOM 746 C C . ILE A 1 93 ? 15.856 5.103 -4.323 1.00 62.31 93 ILE A C 1
ATOM 748 O O . ILE A 1 93 ? 15.357 6.214 -4.196 1.00 62.31 93 ILE A O 1
ATOM 752 N N . LYS A 1 94 ? 17.172 4.890 -4.260 1.00 56.78 94 LYS A N 1
ATOM 753 C CA . LYS A 1 94 ? 18.158 5.971 -4.133 1.00 56.78 94 LYS A CA 1
ATOM 754 C C . LYS A 1 94 ? 19.133 5.877 -5.295 1.00 56.78 94 LYS A C 1
ATOM 756 O O . LYS A 1 94 ? 19.726 4.822 -5.481 1.00 56.78 94 LYS A O 1
ATOM 761 N N . SER A 1 95 ? 19.292 6.960 -6.061 1.00 52.16 95 SER A N 1
ATOM 762 C CA . SER A 1 95 ? 20.296 7.098 -7.134 1.00 52.16 95 SER A CA 1
ATOM 763 C C . SER A 1 95 ? 20.538 5.811 -7.924 1.00 52.16 95 SER A C 1
ATOM 765 O O . SER A 1 95 ? 21.553 5.137 -7.736 1.00 52.16 95 SER A O 1
ATOM 767 N N . SER A 1 96 ? 19.600 5.467 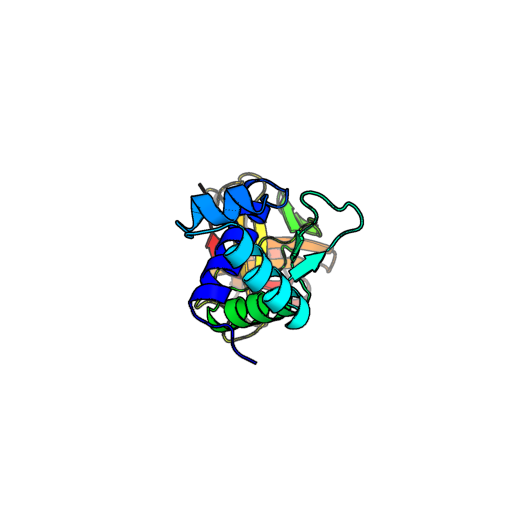-8.811 1.00 52.44 96 SER A N 1
ATOM 768 C CA . SER A 1 96 ? 19.732 4.320 -9.725 1.00 52.44 96 SER A CA 1
ATOM 769 C C . SER A 1 96 ? 20.005 2.969 -9.046 1.00 52.44 96 SER A C 1
ATOM 771 O O . SER A 1 96 ? 20.471 2.060 -9.709 1.00 52.44 96 SER A O 1
ATOM 773 N N . ARG A 1 97 ? 19.719 2.800 -7.750 1.00 55.25 97 ARG A N 1
ATOM 774 C CA . ARG A 1 97 ? 19.772 1.499 -7.074 1.00 55.25 97 ARG A CA 1
ATOM 775 C C . ARG A 1 97 ? 18.583 1.315 -6.144 1.00 55.25 97 ARG A C 1
ATOM 777 O O . ARG A 1 97 ? 18.186 2.221 -5.406 1.00 55.25 97 ARG A O 1
ATOM 784 N N . LEU A 1 98 ? 18.016 0.117 -6.186 1.00 52.50 98 LEU A N 1
ATOM 785 C CA . LEU A 1 98 ? 16.979 -0.315 -5.264 1.00 52.50 98 LEU A CA 1
ATOM 786 C C . LEU A 1 98 ? 17.603 -0.690 -3.920 1.00 52.50 98 LEU A C 1
ATOM 788 O O . LEU A 1 98 ? 18.472 -1.555 -3.858 1.00 52.50 98 LEU A O 1
ATOM 792 N N . ILE A 1 99 ? 17.148 -0.059 -2.842 1.00 55.38 99 ILE A N 1
ATOM 793 C CA . ILE A 1 99 ? 17.428 -0.503 -1.479 1.00 55.38 99 ILE A CA 1
ATOM 794 C C . ILE A 1 99 ? 16.179 -1.250 -1.019 1.00 55.38 99 ILE A C 1
ATOM 796 O O . ILE A 1 99 ? 15.168 -0.631 -0.671 1.00 55.38 99 ILE A O 1
ATOM 800 N N . GLU A 1 100 ? 16.223 -2.580 -1.084 1.00 53.09 100 GLU A N 1
ATOM 801 C CA . GLU A 1 100 ? 15.127 -3.414 -0.602 1.00 53.09 100 GLU A CA 1
ATOM 802 C C . GLU A 1 100 ? 15.005 -3.318 0.923 1.00 53.09 100 GLU A C 1
ATOM 804 O O . GLU A 1 100 ? 15.991 -3.404 1.656 1.00 53.09 100 GLU A O 1
ATOM 809 N N . ARG A 1 101 ? 13.745 -3.214 1.362 1.00 50.69 101 ARG A N 1
ATOM 810 C CA . ARG A 1 101 ? 13.231 -3.333 2.731 1.00 50.69 101 ARG A CA 1
ATOM 811 C C . ARG A 1 101 ? 13.180 -2.046 3.565 1.00 50.69 101 ARG A C 1
ATOM 813 O O . ARG A 1 101 ? 14.173 -1.544 4.083 1.00 50.69 101 ARG A O 1
ATOM 820 N N . VAL A 1 102 ? 11.949 -1.576 3.776 1.00 49.47 102 VAL A N 1
ATOM 821 C CA . VAL A 1 102 ? 11.585 -0.659 4.862 1.00 49.47 102 VAL A CA 1
ATOM 822 C C . VAL A 1 102 ? 10.454 -1.317 5.648 1.00 49.47 102 VAL A C 1
ATOM 824 O O . VAL A 1 102 ? 9.355 -1.483 5.129 1.00 49.47 102 VAL A O 1
ATOM 827 N N . ASP A 1 103 ? 10.732 -1.700 6.891 1.00 48.16 103 ASP A N 1
ATOM 828 C CA . ASP A 1 103 ? 9.700 -1.993 7.887 1.00 48.16 103 ASP A CA 1
ATOM 829 C C . ASP A 1 103 ? 9.331 -0.672 8.591 1.00 48.16 103 ASP A C 1
ATOM 831 O O . ASP A 1 103 ? 10.252 0.065 8.967 1.00 48.16 103 ASP A O 1
ATOM 835 N N . PRO A 1 104 ? 8.041 -0.333 8.813 1.00 50.69 104 PRO A N 1
ATOM 836 C CA . PRO A 1 104 ? 6.804 -1.083 8.537 1.00 50.69 104 PRO A CA 1
ATOM 837 C C . PRO A 1 104 ? 6.120 -0.749 7.180 1.00 50.69 104 PRO A C 1
ATOM 839 O O . PRO A 1 104 ? 6.379 0.308 6.601 1.00 50.69 104 PRO A O 1
ATOM 842 N N . PRO A 1 105 ? 5.195 -1.604 6.684 1.00 54.12 105 PRO A N 1
ATOM 843 C CA . PRO A 1 105 ? 4.451 -1.378 5.438 1.00 54.12 105 PRO A CA 1
ATOM 844 C C . PRO A 1 105 ? 3.482 -0.185 5.524 1.00 54.12 105 PRO A C 1
ATOM 846 O O . PRO A 1 105 ? 2.841 0.048 6.550 1.00 54.12 105 PRO A O 1
ATOM 849 N N . VAL A 1 106 ? 3.332 0.547 4.415 1.00 55.78 106 VAL A N 1
ATOM 850 C CA . VAL A 1 106 ? 2.445 1.717 4.308 1.00 55.78 106 VAL A CA 1
ATOM 851 C C . VAL A 1 106 ? 1.062 1.281 3.811 1.00 55.78 106 VAL A C 1
ATOM 853 O O . VAL A 1 106 ? 0.934 0.630 2.780 1.00 55.78 106 VAL A O 1
ATOM 856 N N . SER A 1 107 ? 0.003 1.648 4.537 1.00 54.09 107 SER A N 1
ATOM 857 C CA . SER A 1 107 ? -1.386 1.367 4.143 1.00 54.09 107 SER A CA 1
ATOM 858 C C . SER A 1 107 ? -1.969 2.548 3.367 1.00 54.09 107 SER A C 1
ATOM 860 O O . SER A 1 107 ? -2.148 3.615 3.952 1.00 54.09 107 SER A O 1
ATOM 862 N N . ILE A 1 108 ? -2.293 2.370 2.082 1.00 59.03 108 ILE A N 1
ATOM 863 C CA . ILE A 1 108 ? -2.919 3.415 1.255 1.00 59.03 108 ILE A CA 1
ATOM 864 C C . ILE A 1 108 ? -4.224 2.872 0.663 1.00 59.03 108 ILE A C 1
ATOM 866 O O . ILE A 1 108 ? -4.195 1.876 -0.055 1.00 59.03 108 ILE A O 1
ATOM 870 N N . PRO A 1 109 ? -5.376 3.517 0.911 1.00 55.09 109 PRO A N 1
ATOM 871 C CA . PRO A 1 109 ? -6.636 3.099 0.313 1.00 55.09 109 PRO A CA 1
ATOM 872 C C . PRO A 1 109 ? -6.617 3.351 -1.202 1.00 55.09 109 PRO A C 1
ATOM 874 O O . PRO A 1 109 ? -6.713 4.493 -1.642 1.00 55.09 109 PRO A O 1
ATOM 877 N N . LEU A 1 110 ? -6.492 2.291 -2.003 1.00 60.03 110 LEU A N 1
ATOM 878 C CA . LEU A 1 110 ? -6.510 2.356 -3.468 1.00 60.03 110 LEU A CA 1
ATOM 879 C C . LEU A 1 110 ? -7.706 1.570 -3.999 1.00 60.03 110 LEU A C 1
ATOM 881 O O . LEU A 1 110 ? -7.597 0.389 -4.314 1.00 60.03 110 LEU A O 1
ATOM 885 N N . ILE A 1 111 ? -8.844 2.256 -4.093 1.00 54.91 111 ILE A N 1
ATOM 886 C CA . ILE A 1 111 ? -10.150 1.660 -4.404 1.00 54.91 111 ILE A CA 1
ATOM 887 C C . ILE A 1 111 ? -10.239 1.050 -5.815 1.00 54.91 111 ILE A C 1
ATOM 889 O O . ILE A 1 111 ? -11.054 0.156 -6.017 1.00 54.91 111 ILE A O 1
ATOM 893 N N . ASP A 1 112 ? -9.347 1.409 -6.749 1.00 51.84 112 ASP A N 1
ATOM 894 C CA . ASP A 1 112 ? -9.474 0.996 -8.158 1.00 51.84 112 ASP A CA 1
ATOM 895 C C . ASP A 1 112 ? -8.221 0.387 -8.812 1.00 51.84 112 ASP A C 1
ATOM 897 O O . ASP A 1 112 ? -8.299 -0.102 -9.939 1.00 51.84 112 ASP A O 1
ATOM 901 N N . LEU A 1 113 ? -7.060 0.362 -8.148 1.00 53.31 113 LEU A N 1
ATOM 902 C CA . LEU A 1 113 ? -5.800 0.068 -8.851 1.00 53.31 113 LEU A CA 1
ATOM 903 C C . LEU A 1 113 ? -5.441 -1.418 -8.964 1.00 53.31 113 LEU A C 1
ATOM 905 O O . LEU A 1 113 ? -4.549 -1.754 -9.730 1.00 53.31 113 LEU A O 1
ATOM 909 N N . THR A 1 114 ? -6.104 -2.335 -8.254 1.00 52.41 114 THR A N 1
ATOM 910 C CA . THR A 1 114 ? -5.625 -3.728 -8.154 1.00 52.41 114 THR A CA 1
ATOM 911 C C . THR A 1 114 ? -6.688 -4.762 -8.537 1.00 52.41 114 THR A C 1
ATOM 913 O O . THR A 1 114 ? -7.053 -5.620 -7.730 1.00 52.41 114 THR A O 1
ATOM 916 N N . ARG A 1 115 ? -7.194 -4.748 -9.774 1.00 50.59 115 ARG A N 1
ATOM 917 C CA . ARG A 1 115 ? -7.955 -5.920 -10.259 1.00 50.59 115 ARG A CA 1
ATOM 918 C C . ARG A 1 115 ? -7.069 -7.133 -10.564 1.00 50.59 115 ARG A C 1
ATOM 920 O O . ARG A 1 115 ? -7.591 -8.239 -10.558 1.00 50.59 115 ARG A O 1
ATOM 927 N N . ASN A 1 116 ? -5.754 -6.953 -10.734 1.00 51.41 116 ASN A N 1
ATOM 928 C CA . ASN A 1 116 ? -4.881 -7.994 -11.292 1.00 51.41 116 ASN A CA 1
ATOM 929 C C . ASN A 1 116 ? -3.653 -8.406 -10.464 1.00 51.41 116 ASN A C 1
ATOM 931 O O . ASN A 1 116 ? -2.755 -9.027 -11.009 1.00 51.41 116 ASN A O 1
ATOM 935 N N . GLY A 1 117 ? -3.640 -8.155 -9.149 1.00 54.22 117 GLY A N 1
ATOM 936 C CA . GLY A 1 117 ? -2.731 -8.847 -8.222 1.00 54.22 117 GLY A CA 1
ATOM 937 C C . GLY A 1 117 ? -1.234 -8.725 -8.542 1.00 54.22 117 GLY A C 1
ATOM 938 O O . GLY A 1 117 ? -0.657 -9.560 -9.226 1.00 54.22 117 GLY A O 1
ATOM 939 N N . GLY A 1 118 ? -0.574 -7.737 -7.940 1.00 65.50 118 GLY A N 1
ATOM 940 C CA . GLY A 1 118 ? 0.887 -7.632 -7.984 1.00 65.50 118 GLY A CA 1
ATOM 941 C C . GLY A 1 118 ? 1.400 -6.202 -7.955 1.00 65.50 118 GLY A C 1
ATOM 942 O O . GLY A 1 118 ? 2.357 -5.904 -8.664 1.00 65.50 118 GLY A O 1
ATOM 943 N N . ILE A 1 119 ? 0.752 -5.324 -7.185 1.00 73.88 119 ILE A N 1
ATOM 944 C CA . ILE A 1 119 ? 1.187 -3.935 -7.037 1.00 73.88 119 ILE A CA 1
ATOM 945 C C . ILE A 1 119 ? 1.982 -3.784 -5.746 1.00 73.88 119 ILE A C 1
ATOM 947 O O . ILE A 1 119 ? 1.628 -4.355 -4.714 1.00 73.88 119 ILE A O 1
ATOM 951 N N . PHE A 1 120 ? 3.063 -3.023 -5.815 1.00 73.50 120 PHE A N 1
ATOM 952 C CA . PHE A 1 120 ? 3.916 -2.693 -4.684 1.00 73.50 120 PHE A CA 1
ATOM 953 C C . PHE A 1 120 ? 4.368 -1.240 -4.765 1.00 73.50 120 PHE A C 1
ATOM 955 O O . PHE A 1 120 ? 4.282 -0.602 -5.816 1.00 73.50 120 PHE A O 1
ATOM 962 N N . LEU A 1 121 ? 4.831 -0.717 -3.632 1.00 75.69 121 LEU A N 1
ATOM 963 C CA . LEU A 1 121 ? 5.280 0.664 -3.525 1.00 75.69 121 LEU A CA 1
ATOM 964 C C . LEU A 1 121 ? 6.796 0.749 -3.431 1.00 75.69 121 LEU A C 1
ATOM 966 O O . LEU A 1 121 ? 7.429 -0.047 -2.732 1.00 75.69 121 LEU A O 1
ATOM 970 N N . PHE A 1 122 ? 7.341 1.784 -4.063 1.00 75.94 122 PHE A N 1
ATOM 971 C CA . PHE A 1 122 ? 8.696 2.262 -3.827 1.00 75.94 122 PHE A CA 1
ATOM 972 C C . PHE A 1 122 ? 8.680 3.716 -3.392 1.00 75.94 122 PHE A C 1
ATOM 974 O O . PHE A 1 122 ? 8.085 4.555 -4.061 1.00 75.94 122 PHE A O 1
ATOM 981 N N . GLN A 1 123 ? 9.360 4.022 -2.289 1.00 75.50 123 GLN A N 1
ATOM 982 C CA . GLN A 1 123 ? 9.579 5.409 -1.898 1.00 75.50 123 GLN A CA 1
ATOM 983 C C . GLN A 1 123 ? 10.778 5.974 -2.666 1.00 75.50 123 GLN A C 1
ATOM 985 O O . GLN A 1 123 ? 11.871 5.403 -2.635 1.00 75.50 123 GLN A O 1
ATOM 990 N N . VAL A 1 124 ? 10.585 7.105 -3.332 1.00 76.88 124 VAL A N 1
ATOM 991 C CA . VAL A 1 124 ? 11.630 7.801 -4.082 1.00 76.88 124 VAL A CA 1
ATOM 992 C C . VAL A 1 124 ? 12.548 8.538 -3.112 1.00 76.88 124 VAL A C 1
ATOM 994 O O . VAL A 1 124 ? 12.091 9.281 -2.244 1.00 76.88 124 VAL A O 1
ATOM 997 N N . GLN A 1 125 ? 13.855 8.339 -3.252 1.00 69.88 125 GLN A N 1
ATOM 998 C CA . GLN A 1 125 ? 14.884 9.093 -2.545 1.00 69.88 125 GLN A CA 1
ATOM 999 C C . GLN A 1 125 ? 15.796 9.811 -3.539 1.00 69.88 125 GLN A C 1
ATOM 1001 O O . GLN A 1 125 ? 16.393 9.190 -4.420 1.00 69.88 125 GLN A O 1
ATOM 1006 N N . GLY A 1 126 ? 15.960 11.115 -3.328 1.00 67.56 126 GLY A N 1
ATOM 1007 C CA . GLY A 1 126 ? 16.743 11.977 -4.204 1.00 67.56 126 GLY A CA 1
ATOM 1008 C C . GLY A 1 126 ? 15.969 12.433 -5.439 1.00 67.56 126 GLY A C 1
ATOM 1009 O O . GLY A 1 126 ? 14.748 12.295 -5.523 1.00 67.56 126 GLY A O 1
ATOM 1010 N N . ASP A 1 127 ? 16.711 12.980 -6.397 1.00 67.12 127 ASP A N 1
ATOM 1011 C CA . ASP A 1 127 ? 16.158 13.970 -7.326 1.00 67.12 127 ASP A CA 1
ATOM 1012 C C . ASP A 1 127 ? 16.138 13.457 -8.778 1.00 67.12 127 ASP A C 1
ATOM 1014 O O . ASP A 1 127 ? 15.831 14.182 -9.723 1.00 67.12 127 ASP A O 1
ATOM 1018 N N . THR A 1 128 ? 16.467 12.175 -8.968 1.00 60.62 128 THR A N 1
ATOM 1019 C CA . THR A 1 128 ? 16.699 11.543 -10.278 1.00 60.62 128 THR A CA 1
ATOM 1020 C C . THR A 1 128 ? 15.486 11.602 -11.212 1.00 60.62 128 THR A C 1
ATOM 1022 O O . THR A 1 128 ? 15.649 11.510 -12.426 1.00 60.62 128 THR A O 1
ATOM 1025 N N . PHE A 1 129 ? 14.283 11.779 -10.666 1.00 67.50 129 PHE A N 1
ATOM 1026 C CA . PHE A 1 129 ? 13.032 11.799 -11.425 1.00 67.50 129 PHE A CA 1
ATOM 1027 C C . PHE A 1 129 ? 12.307 13.149 -11.368 1.00 67.50 129 PHE A C 1
ATOM 1029 O O . PHE A 1 129 ? 11.140 13.229 -11.751 1.00 67.50 129 PHE A O 1
ATOM 1036 N N . MET A 1 130 ? 12.986 14.231 -10.954 1.00 65.81 130 MET A N 1
ATOM 1037 C CA . MET A 1 130 ? 12.361 15.560 -10.862 1.00 65.81 130 MET A CA 1
ATOM 1038 C C . MET A 1 130 ? 11.735 16.013 -12.184 1.00 65.81 130 MET A C 1
ATOM 1040 O O . MET A 1 130 ? 10.671 16.624 -12.178 1.00 65.81 130 MET A O 1
ATOM 1044 N N . GLN A 1 131 ? 12.357 15.679 -13.317 1.00 73.94 131 GLN A N 1
ATOM 1045 C CA . GLN A 1 131 ? 11.845 16.049 -14.640 1.00 73.94 131 GLN A CA 1
ATOM 1046 C C . GLN A 1 131 ? 10.579 15.280 -15.048 1.00 73.94 131 GLN A C 1
ATOM 1048 O O . GLN A 1 131 ? 9.818 15.751 -15.886 1.00 73.94 131 GLN A O 1
ATOM 1053 N N . ASP A 1 132 ? 10.310 14.140 -14.408 1.00 72.69 132 ASP A N 1
ATOM 1054 C CA . ASP A 1 132 ? 9.034 13.424 -14.503 1.00 72.69 132 ASP A CA 1
ATOM 1055 C C . ASP A 1 132 ? 8.009 13.929 -13.463 1.00 72.69 132 ASP A C 1
ATOM 1057 O O . ASP A 1 132 ? 6.970 13.304 -13.261 1.00 72.69 132 ASP A O 1
ATOM 1061 N N . ASN A 1 133 ? 8.289 15.052 -12.781 1.00 79.62 133 ASN A N 1
ATOM 1062 C CA . ASN A 1 133 ? 7.544 15.571 -11.625 1.00 79.62 133 ASN A CA 1
ATOM 1063 C C . ASN A 1 133 ? 7.452 14.591 -10.439 1.00 79.62 133 ASN A C 1
ATOM 1065 O O . ASN A 1 133 ? 6.595 14.747 -9.562 1.00 79.62 133 ASN A O 1
ATOM 1069 N N . ILE A 1 134 ? 8.359 13.613 -10.385 1.00 80.88 134 ILE A N 1
ATOM 1070 C CA . ILE A 1 134 ? 8.489 12.641 -9.300 1.00 80.88 134 ILE A CA 1
ATOM 1071 C C . ILE A 1 134 ? 9.580 13.152 -8.355 1.00 80.88 134 ILE A C 1
ATOM 1073 O O . ILE A 1 134 ? 10.756 13.235 -8.713 1.00 80.88 134 ILE A O 1
ATOM 1077 N N . LEU A 1 135 ? 9.184 13.521 -7.144 1.00 81.12 135 LEU A N 1
ATOM 1078 C CA . LEU A 1 135 ? 10.044 14.173 -6.163 1.00 81.12 135 LEU A CA 1
ATOM 1079 C C . LEU A 1 135 ? 10.482 13.199 -5.068 1.00 81.12 135 LEU A C 1
ATOM 1081 O O . LEU A 1 135 ? 9.856 12.166 -4.820 1.00 81.12 135 LEU A O 1
ATOM 1085 N N . ALA A 1 136 ? 11.558 13.559 -4.368 1.00 79.31 136 ALA A N 1
ATOM 1086 C CA . ALA A 1 136 ? 11.977 12.849 -3.170 1.00 79.31 136 ALA A CA 1
ATOM 1087 C C . ALA A 1 136 ? 10.826 12.794 -2.147 1.00 79.31 136 ALA A C 1
ATOM 1089 O O . ALA A 1 136 ? 10.212 13.810 -1.826 1.00 79.31 136 ALA A O 1
ATOM 1090 N N . GLY A 1 137 ? 10.557 11.600 -1.620 1.00 77.12 137 GLY A N 1
ATOM 1091 C CA . GLY A 1 137 ? 9.458 11.339 -0.691 1.00 77.12 137 GLY A CA 1
ATOM 1092 C C . GLY A 1 137 ? 8.190 10.787 -1.344 1.00 77.12 137 GLY A C 1
ATOM 1093 O O . GLY A 1 137 ? 7.370 10.218 -0.621 1.00 77.12 137 GLY A O 1
ATOM 1094 N N . ASP A 1 138 ? 8.054 10.872 -2.670 1.00 83.94 138 ASP A N 1
ATOM 1095 C CA . ASP A 1 138 ? 6.928 10.277 -3.391 1.00 83.94 138 ASP A CA 1
ATOM 1096 C C . ASP A 1 138 ? 6.914 8.753 -3.282 1.00 83.94 138 ASP A C 1
ATOM 1098 O O . ASP A 1 138 ? 7.956 8.099 -3.182 1.00 83.94 138 ASP A O 1
ATOM 1102 N N . TYR A 1 139 ? 5.717 8.180 -3.373 1.00 80.88 139 TYR A N 1
ATOM 1103 C CA . TYR A 1 139 ? 5.517 6.745 -3.503 1.00 80.88 139 TYR A CA 1
ATOM 1104 C C . TYR A 1 139 ? 5.146 6.402 -4.942 1.00 80.88 139 TYR A C 1
ATOM 1106 O O . TYR A 1 139 ? 4.108 6.823 -5.448 1.00 80.88 139 TYR A O 1
ATOM 1114 N N . LEU A 1 140 ? 5.978 5.601 -5.596 1.00 81.69 140 LEU A N 1
ATOM 1115 C CA . LEU A 1 140 ? 5.690 5.040 -6.907 1.00 81.69 140 LEU A CA 1
ATOM 1116 C C . LEU A 1 140 ? 4.897 3.752 -6.759 1.00 81.69 140 LEU A C 1
ATOM 1118 O O . LEU A 1 140 ? 5.325 2.830 -6.063 1.00 81.69 140 LEU A O 1
ATOM 1122 N N . LEU A 1 141 ? 3.759 3.691 -7.444 1.00 82.75 141 LEU A N 1
ATOM 1123 C CA . LEU A 1 141 ? 2.949 2.490 -7.567 1.00 82.75 141 LEU A CA 1
ATOM 1124 C C . LEU A 1 141 ? 3.466 1.696 -8.751 1.00 82.75 141 LEU A C 1
ATOM 1126 O O . LEU A 1 141 ? 3.415 2.174 -9.882 1.00 82.75 141 LEU A O 1
ATOM 1130 N N . ILE A 1 142 ? 3.950 0.489 -8.489 1.00 82.62 142 ILE A N 1
ATOM 1131 C CA . ILE A 1 142 ? 4.511 -0.383 -9.511 1.00 82.62 142 ILE A CA 1
ATOM 1132 C C . ILE A 1 142 ? 3.655 -1.631 -9.635 1.00 82.62 142 ILE A C 1
ATOM 1134 O O . ILE A 1 142 ? 3.380 -2.292 -8.639 1.00 82.62 142 ILE A O 1
ATOM 1138 N N . GLU A 1 143 ? 3.276 -1.970 -10.858 1.00 83.06 143 GLU A N 1
ATOM 1139 C CA . GLU A 1 143 ? 2.611 -3.218 -11.215 1.00 83.06 143 GLU A CA 1
ATOM 1140 C C . GLU A 1 143 ? 3.637 -4.215 -11.768 1.00 83.06 143 GLU A C 1
ATOM 1142 O O . GLU A 1 143 ? 4.465 -3.860 -12.615 1.00 83.06 143 GLU A O 1
ATOM 1147 N N . ARG A 1 144 ? 3.582 -5.481 -11.330 1.00 81.25 144 ARG A N 1
ATOM 1148 C CA . ARG A 1 144 ? 4.306 -6.566 -12.009 1.00 81.25 144 ARG A CA 1
ATOM 1149 C C . ARG A 1 144 ? 3.746 -6.747 -13.415 1.00 81.25 144 ARG A C 1
ATOM 1151 O O . ARG A 1 144 ? 2.630 -7.230 -13.577 1.00 81.25 144 ARG A O 1
ATOM 1158 N N . ALA A 1 145 ? 4.548 -6.416 -14.417 1.00 79.56 145 ALA A N 1
ATOM 1159 C CA . ALA A 1 145 ? 4.178 -6.538 -15.817 1.00 79.56 145 ALA A CA 1
ATOM 1160 C C . ALA A 1 145 ? 5.262 -7.330 -16.568 1.00 79.56 145 ALA A C 1
ATOM 1162 O O . ALA A 1 145 ? 6.421 -6.915 -16.556 1.00 79.56 145 ALA A O 1
ATOM 1163 N N . PRO A 1 146 ? 4.919 -8.458 -17.222 1.00 70.81 146 PRO A N 1
ATOM 1164 C CA . PRO A 1 146 ? 5.876 -9.231 -18.017 1.00 70.81 146 PRO A CA 1
ATOM 1165 C C . PRO A 1 146 ? 6.222 -8.551 -19.350 1.00 70.81 146 PRO A C 1
ATOM 1167 O O . PRO A 1 146 ? 7.218 -8.895 -19.979 1.00 70.81 146 PRO A O 1
ATOM 1170 N N . MET A 1 147 ? 5.395 -7.602 -19.798 1.00 79.44 147 MET A N 1
ATOM 1171 C CA . MET A 1 147 ? 5.592 -6.825 -21.018 1.00 79.44 147 MET A CA 1
ATOM 1172 C C . MET A 1 147 ? 5.263 -5.360 -20.743 1.00 79.44 147 MET A C 1
ATOM 1174 O O . MET A 1 147 ? 4.338 -5.062 -19.987 1.00 79.44 147 MET A O 1
ATOM 1178 N N . VAL A 1 148 ? 6.020 -4.468 -21.373 1.00 89.56 148 VAL A N 1
ATOM 1179 C CA . VAL A 1 148 ? 5.912 -3.011 -21.237 1.00 89.56 148 VAL A CA 1
ATOM 1180 C C . VAL A 1 148 ? 5.994 -2.371 -22.620 1.00 89.56 148 VAL A C 1
ATOM 1182 O O . VAL A 1 148 ? 6.603 -2.931 -23.536 1.00 89.56 148 VAL A O 1
ATOM 1185 N N . ALA A 1 149 ? 5.342 -1.229 -22.778 1.00 90.56 149 ALA A N 1
ATOM 1186 C CA . ALA A 1 149 ? 5.344 -0.424 -23.987 1.00 90.56 149 ALA A CA 1
ATOM 1187 C C . ALA A 1 149 ? 6.478 0.611 -23.968 1.00 90.56 149 ALA A C 1
ATOM 1189 O O . ALA A 1 149 ? 7.025 0.967 -22.921 1.00 90.56 149 ALA A O 1
ATOM 1190 N N . ASP A 1 150 ? 6.815 1.117 -25.151 1.00 93.00 150 ASP A N 1
ATOM 1191 C CA . ASP A 1 150 ? 7.804 2.180 -25.289 1.00 93.00 150 ASP A CA 1
ATOM 1192 C C . ASP A 1 150 ? 7.358 3.456 -24.562 1.00 93.00 150 ASP A C 1
ATOM 1194 O O . ASP A 1 150 ? 6.201 3.871 -24.620 1.00 93.00 150 ASP A O 1
ATOM 1198 N N . GLY A 1 151 ? 8.306 4.091 -23.876 1.00 89.69 151 GLY A N 1
ATOM 1199 C CA . GLY A 1 151 ? 8.097 5.294 -23.078 1.00 89.69 151 GLY A CA 1
ATOM 1200 C C . GLY A 1 151 ? 7.637 5.035 -21.645 1.00 89.69 151 GLY A C 1
ATOM 1201 O O . GLY A 1 151 ? 7.691 5.964 -20.833 1.00 89.69 151 GLY A O 1
ATOM 1202 N N . GLU A 1 152 ? 7.239 3.809 -21.296 1.00 90.31 152 GLU A N 1
ATOM 1203 C CA . GLU A 1 152 ? 6.803 3.480 -19.940 1.00 90.31 152 GLU A CA 1
ATOM 1204 C C . GLU A 1 152 ? 7.958 3.557 -18.940 1.00 90.31 152 GLU A C 1
ATOM 1206 O O . GLU A 1 152 ? 9.094 3.164 -19.220 1.00 90.31 152 GLU A O 1
ATOM 1211 N N . ILE A 1 153 ? 7.654 4.072 -17.750 1.00 88.94 153 ILE A N 1
ATOM 1212 C CA . ILE A 1 153 ? 8.589 4.096 -16.630 1.00 88.94 153 ILE A CA 1
ATOM 1213 C C . ILE A 1 153 ? 8.599 2.705 -16.004 1.00 88.94 153 ILE A C 1
ATOM 1215 O O . ILE A 1 153 ? 7.569 2.210 -15.547 1.00 88.94 153 ILE A O 1
ATOM 1219 N N . VAL A 1 154 ? 9.768 2.081 -15.966 1.00 89.00 154 VAL A N 1
ATOM 1220 C CA . VAL A 1 154 ? 9.929 0.699 -15.522 1.00 89.00 154 VAL A CA 1
ATOM 1221 C C . VAL A 1 154 ? 11.031 0.574 -14.492 1.00 89.00 154 VAL A C 1
ATOM 1223 O O . VAL A 1 154 ? 12.018 1.310 -14.515 1.00 89.00 154 VAL A O 1
ATOM 1226 N N . ILE A 1 155 ? 10.865 -0.404 -13.610 1.00 85.75 155 ILE A N 1
ATOM 1227 C CA . ILE A 1 155 ? 11.944 -0.924 -12.785 1.00 85.75 155 ILE A CA 1
ATOM 1228 C C . ILE A 1 155 ? 12.585 -2.073 -13.549 1.00 85.75 155 ILE A C 1
ATOM 1230 O O . ILE A 1 155 ? 11.910 -3.040 -13.910 1.00 85.75 155 ILE A O 1
ATOM 1234 N N . VAL A 1 156 ? 13.888 -1.972 -13.783 1.00 87.25 156 VAL A N 1
ATOM 1235 C CA . VAL A 1 156 ? 14.667 -2.985 -14.495 1.00 87.25 156 VAL A CA 1
ATOM 1236 C C . VAL A 1 156 ? 15.848 -3.430 -13.655 1.00 87.25 156 VAL A C 1
ATOM 1238 O O . VAL A 1 156 ? 16.506 -2.618 -13.014 1.00 87.25 156 VAL A O 1
ATOM 1241 N N . LEU A 1 157 ? 16.108 -4.730 -13.685 1.00 85.31 157 LEU A N 1
ATOM 1242 C CA . LEU A 1 157 ? 17.282 -5.371 -13.126 1.00 85.31 157 LEU A CA 1
ATOM 1243 C C . LEU A 1 157 ? 18.266 -5.636 -14.267 1.00 85.31 157 LEU A C 1
ATOM 1245 O O . LEU A 1 157 ? 17.960 -6.383 -15.196 1.00 85.31 157 LEU A O 1
AT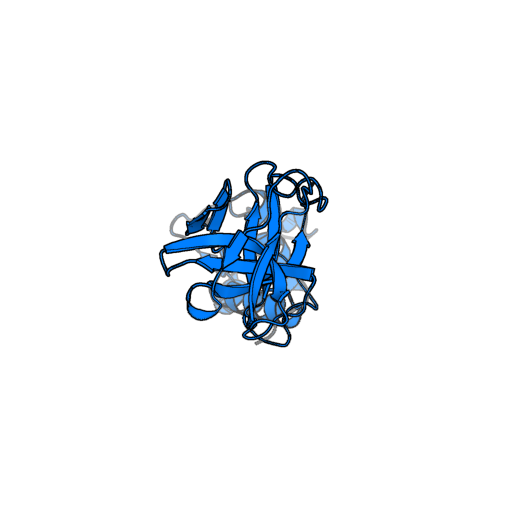OM 1249 N N . ILE A 1 158 ? 19.428 -5.001 -14.196 1.00 88.56 158 ILE A N 1
ATOM 1250 C CA . ILE A 1 158 ? 20.516 -5.126 -15.159 1.00 88.56 158 ILE A CA 1
ATOM 1251 C C . ILE A 1 158 ? 21.518 -6.146 -14.621 1.00 88.56 158 ILE A C 1
ATOM 1253 O O . ILE A 1 158 ? 21.909 -6.084 -13.452 1.00 88.56 158 ILE A O 1
ATOM 1257 N N . ASP A 1 159 ? 21.894 -7.110 -15.463 1.00 88.50 159 ASP A N 1
ATOM 1258 C CA . ASP A 1 159 ? 22.858 -8.181 -15.152 1.00 88.50 159 ASP A CA 1
ATOM 1259 C C . ASP A 1 159 ? 22.534 -8.982 -13.880 1.00 88.50 159 ASP A C 1
ATOM 1261 O O . ASP A 1 159 ? 23.420 -9.512 -13.213 1.00 88.50 159 ASP A O 1
ATOM 1265 N N . GLY A 1 160 ? 21.257 -9.039 -13.497 1.00 80.94 160 GLY A N 1
ATOM 1266 C CA . GLY A 1 160 ? 20.823 -9.711 -12.272 1.00 80.94 160 GLY A CA 1
ATOM 1267 C C . GLY A 1 160 ? 21.252 -9.028 -10.965 1.00 80.94 160 GLY A C 1
ATOM 1268 O O . GLY A 1 160 ? 20.976 -9.575 -9.901 1.00 80.94 160 GLY A O 1
ATOM 1269 N N . ALA A 1 161 ? 21.898 -7.857 -11.017 1.00 75.50 161 ALA A N 1
ATOM 1270 C CA . ALA A 1 161 ? 22.508 -7.223 -9.846 1.00 75.50 161 ALA A CA 1
ATOM 1271 C C . ALA A 1 161 ? 22.062 -5.773 -9.615 1.00 75.50 161 ALA A C 1
ATOM 1273 O O . ALA A 1 161 ? 21.853 -5.373 -8.469 1.00 75.50 161 ALA A O 1
ATOM 1274 N N . GLU A 1 162 ? 21.914 -4.968 -10.669 1.00 76.00 162 GLU A N 1
ATOM 1275 C CA . GLU A 1 162 ? 21.644 -3.535 -10.526 1.00 76.00 162 GLU A CA 1
ATOM 1276 C C . GLU A 1 162 ? 20.196 -3.201 -10.882 1.00 76.00 162 GLU A C 1
ATOM 1278 O O . GLU A 1 162 ? 19.778 -3.317 -12.029 1.00 76.00 162 GLU A O 1
ATOM 1283 N N . CYS A 1 163 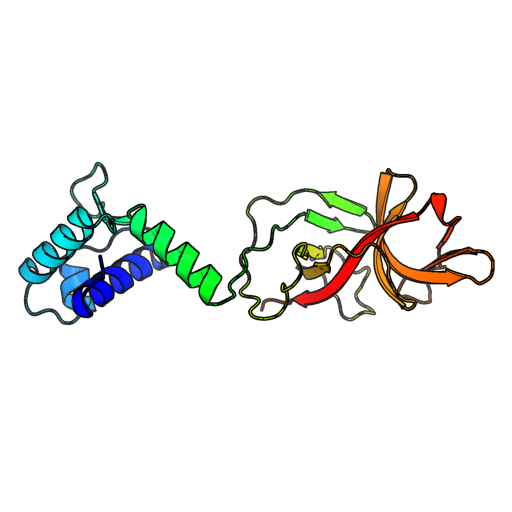? 19.411 -2.787 -9.888 1.00 75.38 163 CYS A N 1
ATOM 1284 C CA . CYS A 1 163 ? 18.004 -2.458 -10.081 1.00 75.38 163 CYS A CA 1
ATOM 1285 C C . CYS A 1 163 ? 17.802 -0.943 -10.199 1.00 75.38 163 CYS A C 1
ATOM 1287 O O . CYS A 1 163 ? 18.017 -0.213 -9.230 1.00 75.38 163 CYS A O 1
ATOM 1289 N N . ILE A 1 164 ? 17.356 -0.475 -11.367 1.00 80.38 164 ILE A N 1
ATOM 1290 C CA . ILE A 1 164 ? 17.228 0.948 -11.708 1.00 80.38 164 ILE A CA 1
ATOM 1291 C C . ILE A 1 164 ? 15.811 1.280 -12.186 1.00 80.38 164 ILE A C 1
ATOM 1293 O O . ILE A 1 164 ? 15.061 0.395 -12.591 1.00 80.38 164 ILE A O 1
ATOM 1297 N N . LEU A 1 165 ? 15.454 2.567 -12.178 1.00 82.25 165 LEU A N 1
ATOM 1298 C CA . LEU A 1 165 ? 14.190 3.059 -12.730 1.00 82.25 165 LEU A CA 1
ATOM 1299 C C . LEU A 1 165 ? 14.471 3.991 -13.914 1.00 82.25 165 LEU A C 1
ATOM 1301 O O . LEU A 1 165 ? 15.252 4.937 -13.792 1.00 82.25 165 LEU A O 1
ATOM 1305 N N . LYS A 1 166 ? 13.910 3.666 -15.082 1.00 87.25 166 LYS A N 1
ATOM 1306 C CA . LYS A 1 166 ? 14.163 4.343 -16.367 1.00 87.25 166 LYS A CA 1
ATOM 1307 C C . LYS A 1 166 ? 12.943 4.234 -17.277 1.00 87.25 166 LYS A C 1
ATOM 1309 O O . LYS A 1 166 ? 12.083 3.383 -17.063 1.00 87.25 166 LYS A O 1
ATOM 1314 N N . ARG A 1 167 ? 12.890 5.058 -18.323 1.00 90.25 167 ARG A N 1
ATOM 1315 C CA . ARG A 1 167 ? 11.945 4.874 -19.428 1.00 90.25 167 ARG A CA 1
ATOM 1316 C C . ARG A 1 167 ? 12.456 3.800 -20.379 1.00 90.25 167 ARG A C 1
ATOM 1318 O O . ARG A 1 167 ? 13.602 3.873 -20.828 1.00 90.25 167 ARG A O 1
ATOM 1325 N N . TYR A 1 168 ? 11.606 2.826 -20.669 1.00 93.69 168 TYR A N 1
ATOM 1326 C CA . TYR A 1 168 ? 11.906 1.708 -21.556 1.00 93.69 168 TYR A CA 1
ATOM 1327 C C . TYR A 1 168 ? 11.637 2.063 -23.014 1.00 93.69 168 TYR A C 1
ATOM 1329 O O . TYR A 1 168 ? 10.607 2.652 -23.322 1.00 93.69 168 TYR A O 1
ATOM 1337 N N . TYR A 1 169 ? 12.534 1.666 -23.915 1.00 94.69 169 TYR A N 1
ATOM 1338 C CA . TYR A 1 169 ? 12.298 1.695 -25.355 1.00 94.69 169 TYR A CA 1
ATOM 1339 C C . TYR A 1 169 ? 12.940 0.479 -26.016 1.00 94.69 169 TYR A C 1
ATOM 1341 O O . TYR A 1 169 ? 14.145 0.246 -25.865 1.00 94.69 169 TYR A O 1
ATOM 1349 N N . LYS A 1 170 ? 12.171 -0.263 -26.807 1.00 93.81 170 LYS A N 1
ATOM 1350 C CA . LYS A 1 170 ? 12.682 -1.360 -27.624 1.00 93.81 170 LYS A CA 1
ATOM 1351 C C . LYS A 1 170 ? 13.227 -0.820 -28.945 1.00 93.81 170 LYS A C 1
ATOM 1353 O O . LYS A 1 170 ? 12.558 -0.079 -29.654 1.00 93.81 170 LYS A O 1
ATOM 1358 N N . GLN A 1 171 ? 14.466 -1.165 -29.278 1.00 95.19 171 GLN A N 1
ATOM 1359 C CA . GLN A 1 171 ? 15.092 -0.753 -30.534 1.00 95.19 171 GLN A CA 1
ATOM 1360 C C . GLN A 1 171 ? 14.764 -1.741 -31.671 1.00 95.19 171 GLN A C 1
ATOM 1362 O O . GLN A 1 171 ? 14.541 -2.927 -31.405 1.00 95.19 171 GLN A O 1
ATOM 1367 N N . PRO A 1 172 ? 14.771 -1.292 -32.944 1.00 92.81 172 PRO A N 1
ATOM 1368 C CA . PRO A 1 172 ? 14.523 -2.165 -34.098 1.00 92.81 172 PRO A CA 1
ATOM 1369 C C . PRO A 1 172 ? 15.522 -3.323 -34.229 1.00 92.81 172 PRO A C 1
ATOM 1371 O O . PRO A 1 172 ? 15.173 -4.385 -34.733 1.00 92.81 172 PRO A O 1
ATOM 1374 N N . ASP A 1 173 ? 16.752 -3.129 -33.749 1.00 92.69 173 ASP A N 1
ATOM 1375 C CA . ASP A 1 173 ? 17.824 -4.132 -33.740 1.00 92.69 173 ASP A CA 1
ATOM 1376 C C . ASP A 1 173 ? 17.725 -5.132 -32.570 1.00 92.69 173 ASP A C 1
ATOM 1378 O O . ASP A 1 173 ? 18.602 -5.974 -32.389 1.00 92.69 173 ASP A O 1
ATOM 1382 N N . GLY A 1 174 ? 16.662 -5.044 -31.764 1.00 91.56 174 GLY A N 1
ATOM 1383 C CA . GLY A 1 174 ? 16.414 -5.919 -30.623 1.00 91.56 174 GLY A CA 1
ATOM 1384 C C . GLY A 1 174 ? 17.082 -5.484 -29.316 1.00 91.56 174 GLY A C 1
ATOM 1385 O O . GLY A 1 174 ? 16.845 -6.128 -28.294 1.00 91.56 174 GLY A O 1
ATOM 1386 N N . ARG A 1 175 ? 17.870 -4.399 -29.298 1.00 95.88 175 ARG A N 1
ATOM 1387 C CA . ARG A 1 175 ? 18.437 -3.849 -28.054 1.00 95.88 175 ARG A CA 1
ATOM 1388 C C . ARG A 1 175 ? 17.398 -3.069 -27.252 1.00 95.88 175 ARG A C 1
ATOM 1390 O O . ARG A 1 175 ? 16.380 -2.612 -27.771 1.00 95.88 175 ARG A O 1
ATOM 1397 N N . ILE A 1 176 ? 17.672 -2.890 -25.966 1.00 95.94 176 ILE A N 1
ATOM 1398 C CA . ILE A 1 176 ? 16.854 -2.102 -25.048 1.00 95.94 176 ILE A CA 1
ATOM 1399 C C . ILE A 1 176 ? 17.559 -0.787 -24.761 1.00 95.94 176 ILE A C 1
ATOM 1401 O O . ILE A 1 176 ? 18.709 -0.768 -24.326 1.00 95.94 176 ILE A O 1
ATOM 1405 N N . ARG A 1 177 ? 16.849 0.317 -24.985 1.00 94.94 177 ARG A N 1
ATOM 1406 C CA . ARG A 1 177 ? 17.287 1.661 -24.623 1.00 94.94 177 ARG A CA 1
ATOM 1407 C C . ARG A 1 177 ? 16.568 2.094 -23.349 1.00 94.94 177 ARG A C 1
ATOM 1409 O O . ARG A 1 177 ? 15.345 2.191 -23.325 1.00 94.94 177 ARG A O 1
ATOM 1416 N N . LEU A 1 178 ? 17.337 2.381 -22.307 1.00 92.31 178 LEU A N 1
ATOM 1417 C CA . LEU A 1 178 ? 16.862 2.876 -21.020 1.00 92.31 178 LEU A CA 1
ATOM 1418 C C . LEU A 1 178 ? 17.246 4.349 -20.884 1.00 92.31 178 LEU A C 1
ATOM 1420 O O . LEU A 1 178 ? 18.428 4.683 -20.798 1.00 92.31 178 LEU A O 1
ATOM 1424 N N . ALA A 1 179 ? 16.251 5.231 -20.875 1.00 90.25 179 ALA A N 1
ATOM 1425 C CA . ALA A 1 179 ? 16.465 6.676 -20.841 1.00 90.25 179 ALA A CA 1
ATOM 1426 C C . ALA A 1 179 ? 16.013 7.293 -19.512 1.00 90.25 179 ALA A C 1
ATOM 1428 O O . ALA A 1 179 ? 15.031 6.851 -18.909 1.00 90.25 179 ALA A O 1
ATOM 1429 N N . SER A 1 180 ? 16.727 8.323 -19.062 1.00 85.19 180 SER A N 1
ATOM 1430 C CA . SER A 1 180 ? 16.214 9.253 -18.050 1.00 85.19 180 SER A CA 1
ATOM 1431 C C . SER A 1 180 ? 15.207 10.210 -18.696 1.00 85.19 180 SER A C 1
ATOM 1433 O O . SER A 1 180 ? 15.232 10.395 -19.912 1.00 85.19 180 SER A O 1
ATOM 1435 N N . ALA A 1 181 ? 14.353 10.853 -17.898 1.00 78.88 181 ALA A N 1
ATOM 1436 C CA . ALA A 1 181 ? 13.660 12.055 -18.369 1.00 78.88 181 ALA A CA 1
ATOM 1437 C C . ALA A 1 181 ? 14.635 13.205 -18.644 1.00 78.88 181 ALA A C 1
ATOM 1439 O O . ALA A 1 181 ? 14.429 13.962 -19.587 1.00 78.88 181 ALA A O 1
ATOM 1440 N N . ASP A 1 182 ? 15.732 13.253 -17.882 1.00 80.88 182 ASP A N 1
ATOM 1441 C CA . ASP A 1 182 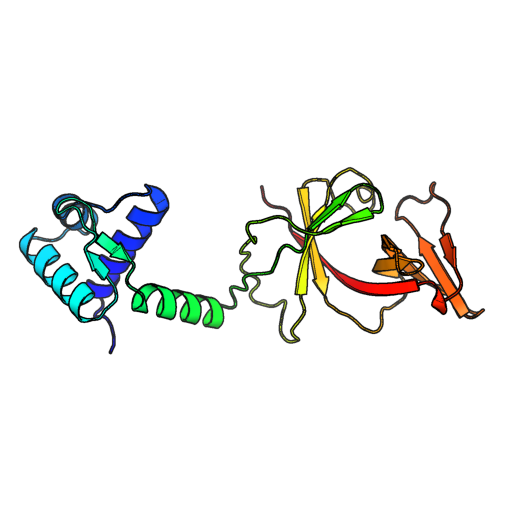? 16.854 14.142 -18.150 1.00 80.88 182 ASP A CA 1
ATOM 1442 C C . ASP A 1 182 ? 17.567 13.797 -19.449 1.00 80.88 182 ASP A C 1
ATOM 1444 O O . ASP A 1 182 ? 18.351 12.852 -19.513 1.00 80.88 182 ASP A O 1
ATOM 1448 N N . VAL A 1 183 ? 17.285 14.605 -20.472 1.00 80.31 183 VAL A N 1
ATOM 1449 C CA . VAL A 1 183 ? 17.888 14.523 -21.806 1.00 80.31 183 VAL A CA 1
ATOM 1450 C C . VAL A 1 183 ? 19.390 14.796 -21.799 1.00 80.31 183 VAL A C 1
ATOM 1452 O O . VAL A 1 183 ? 20.061 14.423 -22.756 1.00 80.31 183 VAL A O 1
ATOM 1455 N N . SER A 1 184 ? 19.925 15.426 -20.745 1.00 81.19 184 SER A N 1
ATOM 1456 C CA . SER A 1 184 ? 21.372 15.615 -20.587 1.00 81.19 184 SER A CA 1
ATOM 1457 C C . SER A 1 184 ? 22.095 14.341 -20.138 1.00 81.19 184 SER A C 1
ATOM 1459 O O . SER A 1 184 ? 23.319 14.269 -20.224 1.00 81.19 184 SER A O 1
ATOM 1461 N N . ILE A 1 185 ? 21.351 13.330 -19.672 1.00 81.12 185 ILE A N 1
ATOM 1462 C CA . ILE A 1 185 ? 21.893 12.035 -19.267 1.00 81.12 185 ILE A CA 1
ATOM 1463 C C . ILE A 1 185 ? 21.799 11.070 -20.447 1.00 81.12 185 ILE A C 1
ATOM 1465 O O . ILE A 1 185 ? 20.701 10.710 -20.882 1.00 81.12 185 ILE A O 1
ATOM 1469 N N . ASP A 1 186 ? 22.954 10.588 -20.903 1.00 88.75 186 ASP A N 1
ATOM 1470 C CA . ASP A 1 186 ? 23.018 9.634 -22.004 1.00 88.75 186 ASP A CA 1
ATOM 1471 C C . ASP A 1 186 ? 22.220 8.350 -21.707 1.00 88.75 186 ASP A C 1
ATOM 1473 O O . ASP A 1 186 ? 22.281 7.795 -20.599 1.00 88.75 186 ASP A O 1
ATOM 1477 N N . PRO A 1 187 ? 21.454 7.842 -22.690 1.00 91.00 187 PRO A N 1
ATOM 1478 C CA . P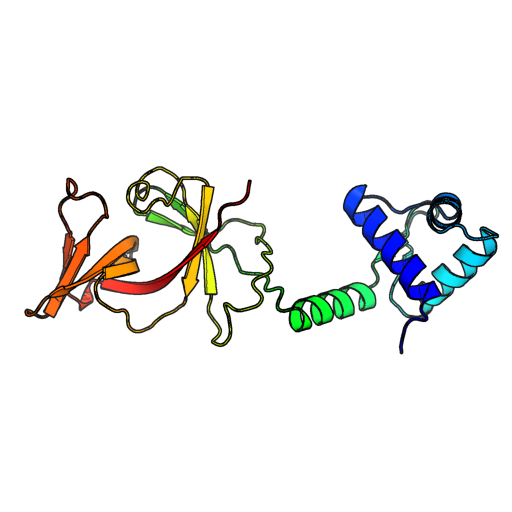RO A 1 187 ? 20.683 6.625 -22.518 1.00 91.00 187 PRO A CA 1
ATOM 1479 C C . PRO A 1 187 ? 21.592 5.392 -22.490 1.00 91.00 187 PRO A C 1
ATOM 1481 O O . PRO A 1 187 ? 22.551 5.274 -23.251 1.00 91.00 187 PRO A O 1
ATOM 1484 N N . MET A 1 188 ? 21.223 4.406 -21.675 1.00 91.62 188 MET A N 1
ATOM 1485 C CA . MET A 1 188 ? 21.887 3.103 -21.678 1.00 91.62 188 MET A CA 1
ATOM 1486 C C . MET A 1 188 ? 21.292 2.248 -22.792 1.00 91.62 188 MET A C 1
ATOM 1488 O O . MET A 1 188 ? 20.077 2.060 -22.834 1.00 91.62 188 MET A O 1
ATOM 1492 N N . ILE A 1 189 ? 22.128 1.713 -23.680 1.00 95.25 189 ILE A N 1
ATOM 1493 C CA . ILE A 1 189 ? 21.697 0.786 -24.731 1.00 95.25 189 ILE A CA 1
ATOM 1494 C C . ILE A 1 189 ? 22.315 -0.576 -24.442 1.00 95.25 189 ILE A C 1
ATOM 1496 O O . ILE A 1 189 ? 23.531 -0.742 -24.524 1.00 95.25 189 ILE A O 1
ATOM 1500 N N . LEU A 1 190 ? 21.474 -1.543 -24.091 1.00 95.38 190 LEU A N 1
ATOM 1501 C CA . LEU A 1 190 ? 21.892 -2.863 -23.633 1.00 95.38 190 LEU A CA 1
ATOM 1502 C C . LEU A 1 190 ? 21.236 -3.969 -24.471 1.00 95.38 190 LEU A C 1
ATOM 1504 O O . LEU A 1 190 ? 20.109 -3.802 -24.941 1.00 95.38 190 LEU A O 1
ATOM 1508 N N . PRO A 1 191 ? 21.910 -5.114 -24.656 1.00 95.81 191 PRO A N 1
ATOM 1509 C CA . PRO A 1 191 ? 21.271 -6.353 -25.091 1.00 95.81 191 PRO A CA 1
ATOM 1510 C C . PRO A 1 191 ? 20.045 -6.708 -24.230 1.00 95.81 191 PRO A C 1
ATOM 1512 O O . PRO A 1 191 ? 20.038 -6.461 -23.023 1.00 95.81 191 PRO A O 1
ATOM 1515 N N . ALA A 1 192 ? 18.999 -7.270 -24.843 1.00 92.44 192 ALA A N 1
ATOM 1516 C CA . ALA A 1 192 ? 17.737 -7.552 -24.151 1.00 92.44 192 ALA A CA 1
ATOM 1517 C C . ALA A 1 192 ? 17.850 -8.626 -23.057 1.00 92.44 192 ALA A C 1
ATOM 1519 O O . ALA A 1 192 ? 17.128 -8.564 -22.069 1.00 92.44 192 ALA A O 1
ATOM 1520 N N . ASP A 1 193 ? 18.772 -9.573 -23.200 1.00 93.69 193 ASP A N 1
ATOM 1521 C CA . ASP A 1 193 ? 19.066 -10.625 -22.221 1.00 93.69 193 ASP A CA 1
ATOM 1522 C C . ASP A 1 193 ? 19.699 -10.091 -20.924 1.00 93.69 193 ASP A C 1
ATOM 1524 O O . ASP A 1 193 ? 19.551 -10.706 -19.869 1.00 93.69 193 ASP A O 1
ATOM 1528 N N . ARG A 1 194 ? 20.343 -8.919 -20.974 1.00 93.88 194 ARG A N 1
ATOM 1529 C CA . ARG A 1 194 ? 20.905 -8.239 -19.795 1.00 93.88 194 ARG A CA 1
ATOM 1530 C C . ARG A 1 194 ? 19.879 -7.434 -19.002 1.00 93.88 194 ARG A C 1
ATOM 1532 O O . ARG A 1 194 ? 20.213 -6.953 -17.922 1.00 93.88 194 ARG A O 1
ATOM 1539 N N . VAL A 1 195 ? 18.660 -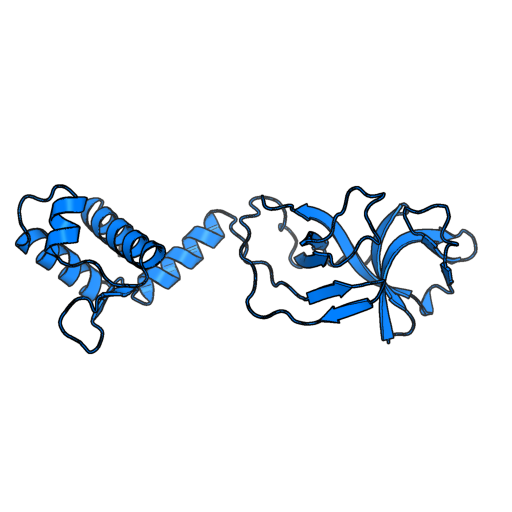7.250 -19.517 1.00 92.19 195 VAL A N 1
ATOM 1540 C CA . VAL A 1 195 ? 17.645 -6.367 -18.925 1.00 92.19 195 VAL A CA 1
ATOM 1541 C C . VAL A 1 195 ? 16.401 -7.162 -18.540 1.00 92.19 195 VAL A C 1
ATOM 1543 O O . VAL A 1 195 ? 15.600 -7.544 -19.388 1.00 92.19 195 VAL A O 1
ATOM 1546 N N . ALA A 1 196 ? 16.188 -7.347 -17.238 1.00 89.75 196 ALA A N 1
ATOM 1547 C CA . ALA A 1 196 ? 14.992 -7.988 -16.703 1.00 89.75 196 ALA A CA 1
ATOM 1548 C C . ALA A 1 196 ? 14.027 -6.949 -16.116 1.00 89.75 196 ALA A C 1
ATOM 1550 O O . ALA A 1 196 ? 14.327 -6.303 -15.112 1.00 89.75 196 ALA A O 1
ATOM 1551 N N . ILE A 1 197 ? 12.841 -6.802 -16.706 1.00 89.62 197 ILE A N 1
ATOM 1552 C CA . ILE A 1 197 ? 11.798 -5.905 -16.190 1.00 89.62 197 ILE A CA 1
ATOM 1553 C C . ILE A 1 197 ? 11.177 -6.515 -14.928 1.00 89.62 197 ILE A C 1
ATOM 1555 O O . ILE A 1 197 ? 10.656 -7.626 -14.956 1.00 89.62 197 ILE A O 1
ATOM 1559 N N . GLN A 1 198 ? 11.221 -5.775 -13.822 1.00 83.94 198 GLN A N 1
ATOM 1560 C CA . GLN A 1 198 ? 10.629 -6.170 -12.537 1.00 83.94 198 GLN A CA 1
ATOM 1561 C C . GLN A 1 198 ? 9.193 -5.654 -12.384 1.00 83.94 198 GLN A C 1
ATOM 1563 O O . GLN A 1 198 ? 8.374 -6.247 -11.679 1.00 83.94 198 GLN A O 1
ATOM 1568 N N . GLY A 1 199 ? 8.880 -4.540 -13.045 1.00 86.44 199 GLY A N 1
ATOM 1569 C CA . GLY A 1 199 ? 7.548 -3.956 -13.061 1.00 86.44 199 GLY A CA 1
ATOM 1570 C C . GLY A 1 199 ? 7.514 -2.587 -13.726 1.00 86.44 199 GLY A C 1
ATOM 1571 O O . GLY A 1 199 ? 8.550 -2.009 -14.060 1.00 86.44 199 GLY A O 1
ATOM 1572 N N . ARG A 1 200 ? 6.304 -2.065 -13.896 1.00 88.50 200 ARG A N 1
ATOM 1573 C CA . ARG A 1 200 ? 6.019 -0.768 -14.513 1.00 88.50 200 ARG A CA 1
ATOM 1574 C C . ARG A 1 200 ? 5.369 0.173 -13.513 1.00 88.50 200 ARG A C 1
ATOM 1576 O O . ARG A 1 200 ? 4.469 -0.236 -12.786 1.00 88.50 200 ARG A O 1
ATOM 1583 N N . ALA A 1 201 ? 5.771 1.439 -13.525 1.00 86.62 201 ALA A N 1
ATOM 1584 C CA . ALA A 1 201 ? 5.098 2.477 -12.764 1.00 86.62 201 ALA A CA 1
ATOM 1585 C C . ALA A 1 201 ? 3.729 2.804 -13.372 1.00 86.62 201 ALA A C 1
ATOM 1587 O O . ALA A 1 201 ? 3.625 3.178 -14.538 1.00 86.62 201 ALA A O 1
ATOM 1588 N N . ILE A 1 202 ? 2.685 2.671 -12.559 1.00 85.81 202 ILE A N 1
ATOM 1589 C CA . ILE A 1 202 ? 1.288 2.948 -12.918 1.00 85.81 202 ILE A CA 1
ATOM 1590 C C . ILE A 1 202 ? 0.756 4.223 -12.255 1.00 85.81 202 ILE A C 1
ATOM 1592 O O . ILE A 1 202 ? -0.343 4.672 -12.568 1.00 85.81 202 ILE A O 1
ATOM 1596 N N . GLY A 1 203 ? 1.517 4.817 -11.332 1.00 83.69 203 GLY A N 1
ATOM 1597 C CA . GLY A 1 203 ? 1.126 6.054 -10.671 1.00 83.69 203 GLY A CA 1
ATOM 1598 C C . GLY A 1 203 ? 2.145 6.565 -9.661 1.00 83.69 203 GLY A C 1
ATOM 1599 O O . GLY A 1 203 ? 3.074 5.858 -9.264 1.00 83.69 203 GLY A O 1
ATOM 1600 N N . VAL A 1 204 ? 1.924 7.806 -9.236 1.00 84.62 204 VAL A N 1
ATOM 1601 C CA . VAL A 1 204 ? 2.689 8.504 -8.200 1.00 84.62 204 VAL A CA 1
ATOM 1602 C C . VAL A 1 204 ? 1.710 8.934 -7.117 1.00 84.62 204 VAL A C 1
ATOM 1604 O O . VAL A 1 204 ? 0.665 9.509 -7.416 1.00 84.62 204 VAL A O 1
ATOM 1607 N N . LEU A 1 205 ? 2.049 8.670 -5.861 1.00 80.38 205 LEU A N 1
ATOM 1608 C CA . LEU A 1 205 ? 1.323 9.157 -4.700 1.00 80.38 205 LEU A CA 1
ATOM 1609 C C . LEU A 1 205 ? 2.221 10.100 -3.903 1.00 80.38 205 LEU A C 1
ATOM 1611 O O . LEU A 1 205 ? 3.290 9.708 -3.433 1.00 80.38 205 LEU A O 1
ATOM 1615 N N . ARG A 1 206 ? 1.731 11.322 -3.701 1.00 81.75 206 ARG A N 1
ATOM 1616 C CA . ARG A 1 206 ? 2.351 12.330 -2.844 1.00 81.75 206 ARG A CA 1
ATOM 1617 C C . ARG A 1 206 ? 1.435 12.619 -1.664 1.00 81.75 206 ARG A C 1
ATOM 1619 O O . ARG A 1 206 ? 0.259 12.922 -1.852 1.00 81.75 206 ARG A O 1
ATOM 1626 N N . LEU A 1 207 ? 1.977 12.491 -0.460 1.00 73.31 207 LEU A N 1
ATOM 1627 C CA . LEU A 1 207 ? 1.281 12.791 0.789 1.00 73.31 207 LEU A CA 1
ATOM 1628 C C . LEU A 1 207 ? 1.772 14.156 1.291 1.00 73.31 207 LEU A C 1
ATOM 1630 O O . LEU A 1 207 ? 2.981 14.391 1.283 1.00 73.31 207 LEU A O 1
ATOM 1634 N N . TYR A 1 208 ? 0.846 15.031 1.686 1.00 68.88 208 TYR A N 1
ATOM 1635 C CA . TYR A 1 208 ? 1.110 16.368 2.233 1.00 68.88 208 TYR A CA 1
ATOM 1636 C C . TYR A 1 208 ? 0.720 16.432 3.708 1.00 68.88 208 TYR A C 1
ATOM 1638 O O . TYR A 1 208 ? -0.273 15.758 4.072 1.00 68.88 208 TYR A O 1
#

pLDDT: mean 80.09, std 14.04, range [48.16, 95.94]